Protein AF-A0A553GR86-F1 (afdb_monomer)

Solvent-accessible surface area (backbone atoms only — not comparable to full-atom values): 18812 Å² total; per-residue (Å²): 96,29,36,34,41,38,44,73,51,87,70,88,46,75,68,51,53,47,50,25,51,53,47,65,49,40,51,85,78,30,51,43,32,42,41,28,40,33,72,91,52,50,76,71,54,58,92,52,58,76,69,42,69,42,76,70,81,48,70,78,35,60,68,43,47,54,53,51,51,50,51,38,62,76,64,59,46,48,34,38,39,29,58,44,78,58,46,37,51,47,53,14,53,49,20,65,77,68,75,36,46,26,37,37,44,49,66,58,81,67,87,83,84,64,58,73,81,62,38,42,36,57,44,69,32,43,66,28,35,41,24,33,23,67,50,52,48,55,62,47,65,77,36,77,54,42,67,77,37,55,76,43,71,52,58,66,50,37,90,99,38,40,70,81,67,76,79,75,88,67,69,88,63,90,56,48,27,38,31,31,61,49,64,34,37,75,59,42,22,57,63,50,50,52,54,14,56,63,65,48,56,69,78,58,52,76,39,38,40,35,41,41,38,29,48,43,96,38,44,75,60,49,51,53,49,28,55,77,69,71,33,60,91,35,48,44,77,66,39,75,60,96,64,56,58,75,78,45,57,65,36,64,31,34,49,48,46,33,73,70,40,23,57,55,64,55,59,52,54,38,16,69,61,34,26,17,36,41,30,31,81,24,64,18,36,65,82,72,35,46,64,85,53,25,18,38,65,41,64,95,42,48,69,55,44,22,55,50,49,55,54,50,65,78,41,54,86,71,46,50,65,20,0,49,47,21,23,56,52,39,35,75,68,31,9,29,61,56,32,32,52,54,52,46,66,54,54,64,76,74,111

Mean predicted aligned error: 4.78 Å

Secondary structure (DSSP, 8-state):
-EEEEEE--SS-SHHHHHHHHHHHHHTTTSEEEEEES-GGGGGGG-S-TT-EE----STT-HHHHHHHHHHHHHTT--EEEE-SHHHHHHHHHHHHHHT-EEEEEE-S-------HHHHHHHHTS-SEEEES-HHHHHHHHTSGGGSSS-EEE-PPPBTT--TT--PPPPPPPSSEEEEEES--SGGGTHHHHHHHHHTS-HHHHTTEEEEEEB--TTHHHHHHHHHHTT-TTTEEE-B--S-HHHHHTT-SEEEE--SS-SS-HHHHHHHTTT--EEEE--TTHHHH--BTTTBEEE-SSHHHHHHHHHHHHHTHHHHHHHHHHHHHHHHHHTBHHHHHHHHHHHHGGG-

Radius of gyration: 21.61 Å; Cα contacts (8 Å, |Δi|>4): 666; chains: 1; bounding box: 49×42×60 Å

pLDDT: mean 92.43, std 6.42, range [61.72, 98.69]

Nearest PDB structures (foldseek):
  6n1x-assembly1_A  TM=8.048E-01  e=5.521E-18  Staphylococcus aureus subsp. aureus CN1
  2jjm-assembly1_C  TM=8.003E-01  e=2.111E-17  Bacillus anthracis str. Ames
  5d00-assembly1_A  TM=7.833E-01  e=2.341E-17  Bacillus subtilis subsp. subtilis str. 168
  5d00-assembly1_B  TM=7.920E-01  e=4.347E-17  Bacillus subtilis subsp. subtilis str. 168
  5d01-assembly1_B  TM=7.780E-01  e=5.075E-17  Bacillus subtilis subsp. subtilis str. 168

Foldseek 3Di:
DEEEEEEADPDDDDLLLQQLLLLVLCVVPYQYHYEYADPVSQVSSDDHPHGYYDNLPALPPVVSLVVVLVVCVVSVHQEYEYEDQSCLNSQLVSCVVVVHAYEYEDEFDDDPPAPPSSLCSQQPSHQEYEYQAPLVVVVPCVDPSNVRHYYHHFHAAAPPFALPDDADDADDDQAAEEEEEDAPDVQFPLVLVLLLLLVDDPVLQVRAAYEYEEYYPCVVVSCVVCVVSVNNVRYDYDYHDPLCLVVLLHHLEYETEGNTGADDNRLLSNLLNLHAYEYEPHHRVCVQDDDPQQHHYFHNHSNGSNVVVNVCSVVSVPRSNSSVRSNNSCSVPRHSVNSSVSSVVVVVVSD

Sequence (351 aa):
MNILFVCSAKAWGGNEKWTSMAMSALSKNHQLFFIGKSEKLLPKFGQHSGARTLPFASYFDAYTFLKLKAFIKTNKIDLIVSTKKKEYFMCGIIARQLGIKHLMRLGVSRKMNIPFWHQLNYRDLNDGLIVNAHYLKKELQHNSIFSKHPIHVLYNGIPGFTSNNHLAPKTQLDTFKIVSSGRITRQKGYGLLIDAIRGLDEELRKRLEVQIIGEGRNEQEFERQCEKLGLNTIIRFTGFVDHPCDLMKNADLFVLLSEREGISNSILEAMTIGIPVLSTDTGGIKELIKDEETGFLVERSVDKITAKLTELIEKKGSISSKGEKAFQLVKKQFAFDIFEKKINDLFQRFE

Structure (mmCIF, N/CA/C/O backbone):
data_AF-A0A553GR86-F1
#
_entry.id   AF-A0A553GR86-F1
#
loop_
_atom_site.group_PDB
_atom_site.id
_atom_site.type_symbol
_atom_site.label_atom_id
_atom_site.label_alt_id
_atom_site.label_comp_id
_atom_site.label_asym_id
_atom_site.label_entity_id
_atom_site.label_seq_id
_atom_site.pdbx_PDB_ins_code
_atom_site.Cartn_x
_atom_site.Cartn_y
_atom_site.Cartn_z
_atom_site.occupancy
_atom_site.B_iso_or_equiv
_atom_site.auth_seq_id
_atom_site.auth_comp_id
_atom_site.auth_asym_id
_atom_site.auth_atom_id
_atom_site.pdbx_PDB_model_num
ATOM 1 N N . MET A 1 1 ? -15.527 12.660 20.299 1.00 94.62 1 MET A N 1
ATOM 2 C CA . MET A 1 1 ? -15.274 11.320 20.875 1.00 94.62 1 MET A CA 1
ATOM 3 C C . MET A 1 1 ? -13.820 11.160 21.294 1.00 94.62 1 MET A C 1
ATOM 5 O O . MET A 1 1 ? -12.940 11.795 20.714 1.00 94.62 1 MET A O 1
ATOM 9 N N . ASN A 1 2 ? -13.581 10.258 22.239 1.00 96.06 2 ASN A N 1
ATOM 10 C CA . ASN A 1 2 ? -12.281 9.722 22.614 1.00 96.06 2 ASN A CA 1
ATOM 11 C C . ASN A 1 2 ? -12.025 8.434 21.822 1.00 96.06 2 ASN A C 1
ATOM 13 O O . ASN A 1 2 ? -12.682 7.415 22.048 1.00 96.06 2 ASN A O 1
ATOM 17 N N . ILE A 1 3 ? -11.078 8.467 20.885 1.00 96.81 3 ILE A N 1
ATOM 18 C CA . ILE A 1 3 ? -10.820 7.358 19.957 1.00 96.81 3 ILE A CA 1
ATOM 19 C C . ILE A 1 3 ? -9.486 6.699 20.294 1.00 96.81 3 ILE A C 1
ATOM 21 O O . ILE A 1 3 ? -8.443 7.354 20.321 1.00 96.81 3 ILE A O 1
ATOM 25 N N . LEU A 1 4 ? -9.505 5.383 20.496 1.00 97.19 4 LEU A N 1
ATOM 26 C CA . LEU A 1 4 ? -8.309 4.583 20.730 1.00 97.19 4 LEU A CA 1
ATOM 27 C C . LEU A 1 4 ? -7.903 3.814 19.475 1.00 97.19 4 LEU A C 1
ATOM 29 O O . LEU A 1 4 ? -8.582 2.872 19.071 1.00 97.19 4 LEU A O 1
ATOM 33 N N . PHE A 1 5 ? -6.737 4.133 18.924 1.00 96.75 5 PHE A N 1
ATOM 34 C CA . PHE A 1 5 ? -6.079 3.293 17.929 1.00 96.75 5 PHE A CA 1
ATOM 35 C C . PHE A 1 5 ? -5.205 2.233 18.602 1.00 96.75 5 PHE A C 1
ATOM 37 O O . PHE A 1 5 ? -4.409 2.525 19.496 1.00 96.75 5 PHE A O 1
ATOM 44 N N . VAL A 1 6 ? -5.325 0.991 18.138 1.00 95.94 6 VAL A N 1
ATOM 45 C CA . VAL A 1 6 ? -4.489 -0.131 18.572 1.00 95.94 6 VAL A CA 1
ATOM 46 C C . VAL A 1 6 ? -3.717 -0.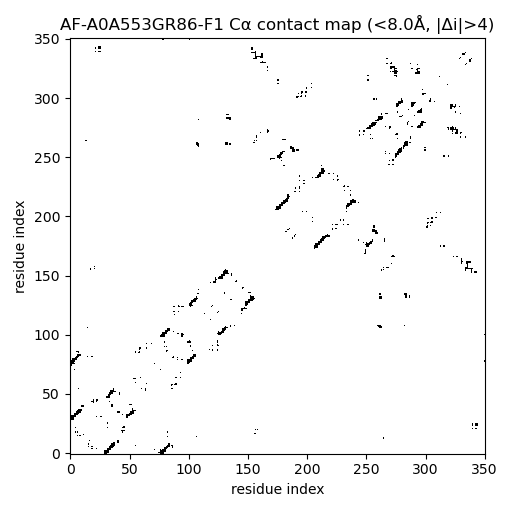665 17.368 1.00 95.94 6 VAL A C 1
ATOM 48 O O . VAL A 1 6 ? -4.293 -0.918 16.307 1.00 95.94 6 VAL A O 1
ATOM 51 N N . CYS A 1 7 ? -2.392 -0.778 17.504 1.00 93.62 7 CYS A N 1
ATOM 52 C CA . CYS A 1 7 ? -1.520 -1.291 16.447 1.00 93.62 7 CYS A CA 1
ATOM 53 C C . CYS A 1 7 ? -0.299 -2.034 17.012 1.00 93.62 7 CYS A C 1
ATOM 55 O O . CYS A 1 7 ? 0.756 -1.475 17.318 1.00 93.62 7 CYS A O 1
ATOM 57 N N . SER A 1 8 ? -0.404 -3.357 17.059 1.00 92.38 8 SER A N 1
ATOM 58 C CA . SER A 1 8 ? 0.605 -4.292 17.579 1.00 92.38 8 SER A CA 1
ATOM 59 C C . SER A 1 8 ? 1.744 -4.620 16.594 1.00 92.38 8 SER A C 1
ATOM 61 O O . SER A 1 8 ? 2.400 -5.665 16.685 1.00 92.38 8 SER A O 1
ATOM 63 N N . ALA A 1 9 ? 1.996 -3.735 15.627 1.00 88.31 9 ALA A N 1
ATOM 64 C CA . ALA A 1 9 ? 3.058 -3.886 14.640 1.00 88.31 9 ALA A CA 1
ATOM 65 C C . ALA A 1 9 ? 4.460 -3.775 15.257 1.00 88.31 9 ALA A C 1
ATOM 67 O O . ALA A 1 9 ? 4.687 -3.027 16.205 1.00 88.31 9 ALA A O 1
ATOM 68 N N . LYS A 1 10 ? 5.415 -4.511 14.677 1.00 87.44 10 LYS A N 1
ATOM 69 C CA . LYS A 1 10 ? 6.840 -4.456 15.048 1.00 87.44 10 LYS A CA 1
ATOM 70 C C . LYS A 1 10 ? 7.699 -3.643 14.077 1.00 87.44 10 LYS A C 1
ATOM 72 O O . LYS A 1 10 ? 8.816 -3.287 14.419 1.00 87.44 10 LYS A O 1
ATOM 77 N N . ALA A 1 11 ? 7.203 -3.399 12.868 1.00 85.94 11 ALA A N 1
ATOM 78 C CA . ALA A 1 11 ? 7.936 -2.726 11.804 1.00 85.94 11 ALA A CA 1
ATOM 79 C C . ALA A 1 11 ? 7.028 -1.713 11.106 1.00 85.94 11 ALA A C 1
ATOM 81 O O . ALA A 1 11 ? 5.807 -1.888 11.084 1.00 85.94 11 ALA A O 1
ATOM 82 N N . TRP A 1 12 ? 7.639 -0.675 10.536 1.0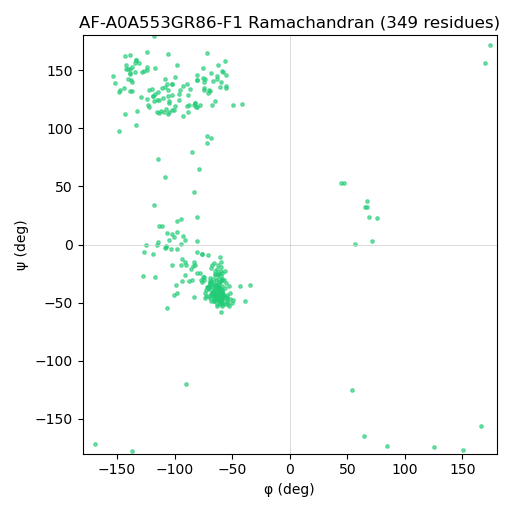0 85.19 12 TRP A N 1
ATOM 83 C CA . TRP A 1 12 ? 6.939 0.358 9.782 1.00 85.19 12 TRP A CA 1
ATOM 84 C C . TRP A 1 12 ? 6.519 -0.165 8.405 1.00 85.19 12 TRP A C 1
ATOM 86 O O . TRP A 1 12 ? 7.290 -0.820 7.704 1.00 85.19 12 TRP A O 1
ATOM 96 N N . GLY A 1 13 ? 5.282 0.107 8.008 1.00 83.75 13 GLY A N 1
ATOM 97 C CA . GLY A 1 13 ? 4.718 -0.394 6.763 1.00 83.75 13 GLY A CA 1
ATOM 98 C C . GLY A 1 13 ? 3.389 0.268 6.424 1.00 83.75 13 GLY A C 1
ATOM 99 O O . GLY A 1 13 ? 2.972 1.230 7.058 1.00 83.75 13 GLY A O 1
ATOM 100 N N . GLY A 1 14 ? 2.703 -0.243 5.398 1.00 83.75 14 GLY A N 1
ATOM 101 C CA . GLY A 1 14 ? 1.484 0.392 4.883 1.00 83.75 14 GLY A CA 1
ATOM 102 C C . GLY A 1 14 ? 0.329 0.472 5.889 1.00 83.75 14 GLY A C 1
ATOM 103 O O . GLY A 1 14 ? -0.461 1.405 5.826 1.00 83.75 14 GLY A O 1
ATOM 104 N N . ASN A 1 15 ? 0.228 -0.469 6.835 1.00 88.88 15 ASN A N 1
ATOM 105 C CA . ASN A 1 15 ? -0.802 -0.411 7.879 1.00 88.88 15 ASN A CA 1
ATOM 106 C C . ASN A 1 15 ? -0.489 0.672 8.915 1.00 88.88 15 ASN A C 1
ATOM 108 O O . ASN A 1 15 ? -1.381 1.390 9.350 1.00 88.88 15 ASN A O 1
ATOM 112 N N . GLU A 1 16 ? 0.778 0.777 9.297 1.00 90.00 16 GLU A N 1
ATOM 113 C CA . GLU A 1 16 ? 1.270 1.729 10.286 1.00 90.00 16 GLU A CA 1
ATOM 114 C C . GLU A 1 16 ? 1.212 3.151 9.711 1.00 90.00 16 GLU A C 1
ATOM 116 O O . GLU A 1 16 ? 0.657 4.037 10.354 1.00 90.00 16 GLU A O 1
ATOM 121 N N . LYS A 1 17 ? 1.635 3.332 8.448 1.00 88.62 17 LYS A N 1
ATOM 122 C CA . LYS A 1 17 ? 1.440 4.575 7.682 1.00 88.62 17 LYS A CA 1
ATOM 123 C C . LYS A 1 17 ? -0.041 4.976 7.643 1.00 88.62 17 LYS A C 1
ATOM 125 O O . LYS A 1 17 ? -0.366 6.107 7.977 1.00 88.62 17 LYS A O 1
ATOM 130 N N . TRP A 1 18 ? -0.946 4.050 7.298 1.00 92.38 18 TRP A N 1
ATOM 131 C CA . TRP A 1 18 ? -2.391 4.328 7.286 1.00 92.38 18 TRP A CA 1
ATOM 132 C C . TRP A 1 18 ? -2.918 4.745 8.660 1.00 92.38 18 TRP A C 1
ATOM 134 O O . TRP A 1 18 ? -3.681 5.696 8.752 1.00 92.38 18 TRP A O 1
ATOM 144 N N . THR A 1 19 ? -2.486 4.065 9.722 1.00 93.50 19 THR A N 1
ATOM 145 C CA . THR A 1 19 ? -2.919 4.357 11.096 1.00 93.50 19 THR A CA 1
ATOM 146 C C . THR A 1 19 ? -2.475 5.754 11.524 1.00 93.50 19 THR A C 1
ATOM 148 O O . THR A 1 19 ? -3.288 6.522 12.017 1.00 93.50 19 THR A O 1
ATOM 151 N N . SER A 1 20 ? -1.213 6.107 11.264 1.00 91.56 20 SER A N 1
ATOM 152 C CA . SER A 1 20 ? -0.676 7.444 11.543 1.00 91.56 20 SER A CA 1
ATOM 153 C C . SER A 1 20 ? -1.424 8.536 10.764 1.00 91.56 20 SER A C 1
ATOM 155 O O . SER A 1 20 ? -1.854 9.527 11.348 1.00 91.56 20 SER A O 1
ATOM 157 N N . MET A 1 21 ? -1.700 8.317 9.471 1.00 91.50 21 MET A N 1
ATOM 158 C CA . MET A 1 21 ? -2.498 9.252 8.664 1.00 91.50 21 MET A CA 1
ATOM 159 C C . MET A 1 21 ? -3.936 9.398 9.168 1.00 91.50 21 MET A C 1
ATOM 161 O O . MET A 1 21 ? -4.444 10.511 9.251 1.00 91.50 21 MET A O 1
ATOM 165 N N . ALA A 1 22 ? -4.594 8.284 9.496 1.00 94.44 22 ALA A N 1
ATOM 166 C CA . ALA A 1 22 ? -5.953 8.282 10.025 1.00 94.44 22 ALA A CA 1
ATOM 167 C C . ALA A 1 22 ? -6.033 9.072 11.336 1.00 94.44 22 ALA A C 1
ATOM 169 O O . ALA A 1 22 ? -6.925 9.896 11.502 1.00 94.44 22 ALA A O 1
ATOM 170 N N . MET A 1 23 ? -5.064 8.867 12.231 1.00 93.50 23 MET A N 1
ATOM 171 C CA . MET A 1 23 ? -4.954 9.643 13.462 1.00 93.50 23 MET A CA 1
ATOM 172 C C . MET A 1 23 ? -4.749 11.132 13.164 1.00 93.50 23 MET A C 1
ATOM 174 O O . MET A 1 23 ? -5.492 11.960 13.674 1.00 93.50 23 MET A O 1
ATOM 178 N N . SER A 1 24 ? -3.817 11.490 12.282 1.00 91.31 24 SER A N 1
ATOM 179 C CA . SER A 1 24 ? -3.594 12.897 11.927 1.00 91.31 24 SER A CA 1
ATOM 180 C C . SER A 1 24 ? -4.835 13.582 11.339 1.00 91.31 24 SER A C 1
ATOM 182 O O . SER A 1 24 ? -5.043 14.764 11.584 1.00 91.31 24 SER A O 1
ATOM 184 N N . ALA A 1 25 ? -5.649 12.867 10.560 1.00 92.69 25 ALA A N 1
ATOM 185 C CA . ALA A 1 25 ? -6.869 13.410 9.962 1.00 92.69 25 ALA A CA 1
ATOM 186 C C . ALA A 1 25 ? -8.014 13.583 10.979 1.00 92.69 25 ALA A C 1
ATOM 188 O O . ALA A 1 25 ? -8.850 14.475 10.839 1.00 92.69 25 ALA A O 1
ATOM 189 N N . LEU A 1 26 ? -8.061 12.724 12.000 1.00 94.00 26 LEU A N 1
ATOM 190 C CA . LEU A 1 26 ? -9.111 12.708 13.022 1.00 94.00 26 LEU A CA 1
ATOM 191 C C . LEU A 1 26 ? -8.790 13.594 14.235 1.00 94.00 26 LEU A C 1
ATOM 193 O O . LEU A 1 26 ? -9.699 13.955 14.981 1.00 94.00 26 LEU A O 1
ATOM 197 N N . SER A 1 27 ? -7.526 13.980 14.437 1.00 92.25 27 SER A N 1
ATOM 198 C CA . SER A 1 27 ? -7.097 14.765 15.606 1.00 92.25 27 SER A CA 1
ATOM 199 C C . SER A 1 27 ? -7.690 16.173 15.658 1.00 92.25 27 SER A C 1
ATOM 201 O O . SER A 1 27 ? -7.635 16.815 16.701 1.00 92.25 27 SER A O 1
ATOM 203 N N . LYS A 1 28 ? -8.244 16.666 14.542 1.00 88.81 28 LYS A N 1
ATOM 204 C CA . LYS A 1 28 ? -8.913 17.973 14.468 1.00 88.81 28 LYS A CA 1
ATOM 205 C C . LYS A 1 28 ? -10.240 18.001 15.234 1.00 88.81 28 LYS A C 1
ATOM 207 O O . LYS A 1 28 ? -10.582 19.032 15.798 1.00 88.81 28 LYS A O 1
ATOM 212 N N . ASN A 1 29 ? -10.959 16.877 15.263 1.00 91.75 29 ASN A N 1
ATOM 213 C CA . ASN A 1 29 ? -12.335 16.798 15.774 1.00 91.75 29 ASN A CA 1
ATOM 214 C C . ASN A 1 29 ? -12.481 15.852 16.977 1.00 91.75 29 ASN A C 1
ATOM 216 O O . ASN A 1 29 ? -13.545 15.769 17.593 1.00 91.75 29 ASN A O 1
ATOM 220 N N . HIS A 1 30 ? -11.432 15.098 17.310 1.00 93.88 30 HIS A N 1
ATOM 221 C CA . HIS A 1 30 ? -11.498 14.038 18.308 1.00 93.88 30 HIS A CA 1
ATOM 222 C C . HIS A 1 30 ? -10.248 13.999 19.181 1.00 93.88 30 HIS A C 1
ATOM 224 O O . HIS A 1 30 ? -9.140 14.294 18.729 1.00 93.88 30 HIS A O 1
ATOM 230 N N . GLN A 1 31 ? -10.414 13.548 20.424 1.00 94.62 31 GLN A N 1
ATOM 231 C CA . GLN A 1 31 ? -9.281 13.252 21.287 1.00 94.62 31 GLN A CA 1
ATOM 232 C C . GLN A 1 31 ? -8.758 11.853 20.962 1.00 94.62 31 GLN A C 1
ATOM 234 O O . GLN A 1 31 ? -9.490 10.864 21.042 1.00 94.62 31 GLN A O 1
ATOM 239 N N . LEU A 1 32 ? -7.484 11.768 20.584 1.00 95.38 32 LEU A N 1
ATOM 240 C CA . LEU A 1 32 ? -6.884 10.523 20.121 1.00 95.38 32 LEU A CA 1
ATOM 241 C C . LEU A 1 32 ? -5.943 9.910 21.150 1.00 95.38 32 LEU A C 1
ATOM 243 O O . LEU A 1 32 ? -5.098 10.584 21.742 1.00 95.38 32 LEU A O 1
ATOM 247 N N . PHE A 1 33 ? -6.059 8.593 21.271 1.00 95.94 33 PHE A N 1
ATOM 248 C CA . PHE A 1 33 ? -5.227 7.737 22.097 1.00 95.94 33 PHE A CA 1
ATOM 249 C C . PHE A 1 33 ? -4.608 6.640 21.234 1.00 95.94 33 PHE A C 1
ATOM 251 O O . PHE A 1 33 ? -5.201 6.187 20.251 1.00 95.94 33 PHE A O 1
ATOM 258 N N . PHE A 1 34 ? -3.425 6.173 21.624 1.00 95.38 34 PHE A N 1
ATOM 259 C CA . PHE A 1 34 ? -2.726 5.116 20.900 1.00 95.38 34 PHE A CA 1
ATOM 260 C C . PHE A 1 34 ? -2.091 4.105 21.844 1.00 95.38 34 PHE A C 1
ATOM 262 O O . PHE A 1 34 ? -1.360 4.467 22.772 1.00 95.38 34 PHE A O 1
ATOM 269 N N . ILE A 1 35 ? -2.328 2.827 21.546 1.00 94.94 35 ILE A N 1
ATOM 270 C CA . ILE A 1 35 ? -1.648 1.701 22.176 1.00 94.94 35 ILE A CA 1
ATOM 271 C C . ILE A 1 35 ? -0.955 0.861 21.101 1.00 94.94 35 ILE A C 1
ATOM 273 O O . ILE A 1 35 ? -1.588 0.275 20.220 1.00 94.94 35 ILE A O 1
ATOM 277 N N . GLY A 1 36 ? 0.369 0.769 21.205 1.00 93.25 36 GLY A N 1
ATOM 278 C CA . GLY A 1 36 ? 1.209 0.006 20.286 1.00 93.25 36 GLY A CA 1
ATOM 279 C C . GLY A 1 36 ? 1.969 -1.128 20.963 1.00 93.25 36 GLY A C 1
ATOM 280 O O . GLY A 1 36 ? 1.898 -1.317 22.172 1.00 93.25 36 GLY A O 1
ATOM 281 N N . LYS A 1 37 ? 2.744 -1.882 20.177 1.00 91.75 37 LYS A N 1
ATOM 282 C CA . LYS A 1 37 ? 3.701 -2.871 20.710 1.00 91.75 37 LYS A CA 1
ATOM 283 C C . LYS A 1 37 ? 5.139 -2.353 20.773 1.00 91.75 37 LYS A C 1
ATOM 285 O O . LYS A 1 37 ? 5.900 -2.754 21.644 1.00 91.75 37 LYS A O 1
ATOM 290 N N . SER A 1 38 ? 5.534 -1.526 19.809 1.00 89.12 38 SER A N 1
ATOM 291 C CA . SER A 1 38 ? 6.928 -1.125 19.609 1.00 89.12 38 SER A CA 1
ATOM 292 C C . SER A 1 38 ? 7.151 0.319 20.034 1.00 89.12 38 SER A C 1
ATOM 294 O O . SER A 1 38 ? 6.640 1.225 19.378 1.00 89.12 38 SER A O 1
ATOM 296 N N . GLU A 1 39 ? 7.986 0.536 21.050 1.00 87.50 39 GLU A N 1
ATOM 297 C CA . GLU A 1 39 ? 8.379 1.882 21.497 1.00 87.50 39 GLU A CA 1
ATOM 298 C C . GLU A 1 39 ? 9.045 2.674 20.375 1.00 87.50 39 GLU A C 1
ATOM 300 O O . GLU A 1 39 ? 8.707 3.829 20.148 1.00 87.50 39 GLU A O 1
ATOM 305 N N . LYS A 1 40 ? 9.878 2.012 19.561 1.00 87.56 40 LYS A N 1
ATOM 306 C CA . LYS A 1 40 ? 10.527 2.622 18.388 1.00 87.56 40 LYS A CA 1
ATOM 307 C C . LYS A 1 40 ? 9.546 3.187 17.356 1.00 87.56 40 LYS A C 1
ATOM 309 O O . LYS A 1 40 ? 9.927 4.031 16.555 1.00 87.56 40 LYS A O 1
ATOM 314 N N . LEU A 1 41 ? 8.310 2.679 17.315 1.00 86.44 41 LEU A N 1
ATOM 315 C CA . LEU A 1 41 ? 7.301 3.150 16.364 1.00 86.44 41 LEU A CA 1
ATOM 316 C C . LEU A 1 41 ? 6.397 4.231 16.962 1.00 86.44 41 LEU A C 1
ATOM 318 O O . LEU A 1 41 ? 5.767 4.936 16.182 1.00 86.44 41 LEU A O 1
ATOM 322 N N . LEU A 1 42 ? 6.337 4.378 18.295 1.00 86.19 42 LEU A N 1
ATOM 323 C CA . LEU A 1 42 ? 5.457 5.347 18.960 1.00 86.19 42 LEU A CA 1
ATOM 324 C C . LEU A 1 42 ? 5.610 6.773 18.412 1.00 86.19 42 LEU A C 1
ATOM 326 O O . LEU A 1 42 ? 4.584 7.349 18.057 1.00 86.19 42 LEU A O 1
ATOM 330 N N . PRO A 1 43 ? 6.833 7.320 18.229 1.00 87.44 43 PRO A N 1
ATOM 331 C CA . PRO A 1 43 ? 6.986 8.685 17.724 1.00 87.44 43 PRO A CA 1
ATOM 332 C C . PRO A 1 43 ? 6.367 8.905 16.337 1.00 87.44 43 PRO A C 1
ATOM 334 O O . PRO A 1 43 ? 6.027 10.027 15.978 1.00 87.44 43 PRO A O 1
ATOM 337 N N . LYS A 1 44 ? 6.193 7.838 15.544 1.00 86.19 44 LYS A N 1
ATOM 338 C CA . LYS A 1 44 ? 5.655 7.918 14.179 1.00 86.19 44 LYS A CA 1
ATOM 339 C C . LYS A 1 44 ? 4.126 8.029 14.113 1.00 86.19 44 LYS A C 1
ATOM 341 O O . LYS A 1 44 ? 3.586 8.205 13.021 1.00 86.19 44 LYS A O 1
ATOM 346 N N . PHE A 1 45 ? 3.420 7.911 15.237 1.00 85.12 45 PHE A N 1
ATOM 347 C CA . PHE A 1 45 ? 1.959 8.053 15.306 1.00 85.12 45 PHE A CA 1
ATOM 348 C C . PHE A 1 45 ? 1.508 9.454 15.761 1.00 85.12 45 PHE A C 1
ATOM 350 O O . PHE A 1 45 ? 0.318 9.667 15.979 1.00 85.12 45 PHE A O 1
ATOM 357 N N . GLY A 1 46 ? 2.437 10.418 15.826 1.00 73.06 46 GLY A N 1
ATOM 358 C CA . GLY A 1 46 ? 2.161 11.824 16.138 1.00 73.06 46 GLY A CA 1
ATOM 359 C C . GLY A 1 46 ? 2.098 12.119 17.639 1.00 73.06 46 GLY A C 1
ATOM 360 O O . GLY A 1 46 ? 2.396 11.263 18.468 1.00 73.06 46 GLY A O 1
ATOM 361 N N . GLN A 1 47 ? 1.719 13.350 17.998 1.00 65.31 47 GLN A N 1
ATOM 362 C CA . GLN A 1 47 ? 1.424 13.698 19.389 1.00 65.31 47 GLN A CA 1
ATOM 363 C C . GLN A 1 47 ? -0.013 13.296 19.720 1.00 65.31 47 GLN A C 1
ATOM 365 O O . GLN A 1 47 ? -0.962 13.756 19.093 1.00 65.31 47 GLN A O 1
ATOM 370 N N . HIS A 1 48 ? -0.170 12.421 20.706 1.00 69.94 48 HIS A N 1
ATOM 371 C CA . HIS A 1 48 ? -1.464 11.918 21.151 1.00 69.94 48 HIS A CA 1
ATOM 372 C C . HIS A 1 48 ? -1.515 11.846 22.673 1.00 69.94 48 HIS A C 1
ATOM 374 O O . HIS A 1 48 ? -0.498 11.638 23.343 1.00 69.94 48 HIS A O 1
ATOM 380 N N . SER A 1 49 ? -2.717 11.987 23.232 1.00 61.72 49 SER A N 1
ATOM 381 C CA . SER A 1 49 ? -2.920 11.857 24.671 1.00 61.72 49 SER A CA 1
ATOM 382 C C . SER A 1 49 ? -2.618 10.414 25.095 1.00 61.72 49 SER A C 1
ATOM 384 O O . SER A 1 49 ? -3.185 9.459 24.570 1.00 61.72 49 SER A O 1
ATOM 386 N N . GLY A 1 50 ? -1.691 10.230 26.037 1.00 71.06 50 GLY A N 1
ATOM 387 C CA . GLY A 1 50 ? -1.491 8.936 26.697 1.00 71.06 50 GLY A CA 1
ATOM 388 C C . GLY A 1 50 ? -0.947 7.804 25.814 1.00 71.06 50 GLY A C 1
ATOM 389 O O . GLY A 1 50 ? -1.355 6.660 26.006 1.00 71.06 50 GLY A O 1
ATOM 390 N N . ALA A 1 51 ? -0.027 8.104 24.889 1.00 83.25 51 ALA A N 1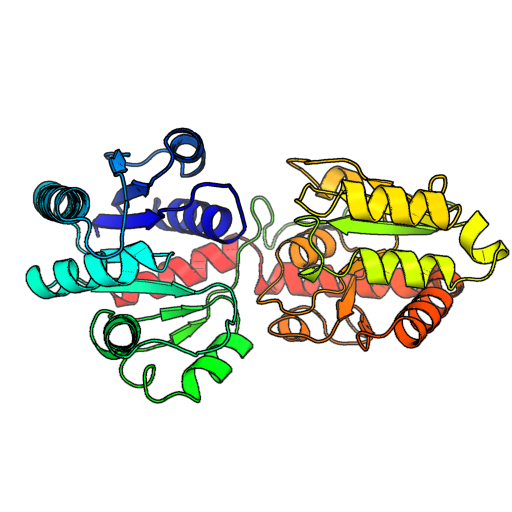
ATOM 391 C CA . ALA A 1 51 ? 0.800 7.129 24.163 1.00 83.25 51 ALA A CA 1
ATOM 392 C C . ALA A 1 51 ? 1.334 5.999 25.057 1.00 83.25 51 ALA A C 1
ATOM 394 O O . ALA A 1 51 ? 2.072 6.287 26.001 1.00 83.25 51 ALA A O 1
ATOM 395 N N . ARG A 1 52 ? 1.028 4.724 24.776 1.00 89.38 52 ARG A N 1
ATOM 396 C CA . ARG A 1 52 ? 1.596 3.603 25.555 1.00 89.38 52 ARG A CA 1
ATOM 397 C C . ARG A 1 52 ? 1.932 2.384 24.711 1.00 89.38 52 ARG A C 1
ATOM 399 O O . ARG A 1 52 ? 1.318 2.121 23.677 1.00 89.38 52 ARG A O 1
ATOM 406 N N . THR A 1 53 ? 2.888 1.602 25.196 1.00 92.62 53 THR A N 1
ATOM 407 C CA . THR A 1 53 ? 3.165 0.258 24.693 1.00 92.62 53 THR A CA 1
ATOM 408 C C . THR A 1 53 ? 2.539 -0.806 25.585 1.00 92.62 53 THR A C 1
ATOM 410 O O . THR A 1 53 ? 2.478 -0.666 26.805 1.00 92.62 53 THR A O 1
ATOM 413 N N . LEU A 1 54 ? 2.064 -1.888 24.967 1.00 93.62 54 LEU A N 1
ATOM 414 C CA . LEU A 1 54 ? 1.700 -3.127 25.648 1.00 93.62 54 LEU A CA 1
ATOM 415 C C . LEU A 1 54 ? 2.328 -4.338 24.934 1.00 93.62 54 LEU A C 1
ATOM 417 O O . LEU A 1 54 ? 2.630 -4.264 23.739 1.00 93.62 54 LEU A O 1
ATOM 421 N N . PRO A 1 55 ? 2.523 -5.476 25.628 1.00 92.12 55 PRO A N 1
ATOM 422 C CA . PRO A 1 55 ? 3.253 -6.614 25.073 1.00 92.12 55 PRO A CA 1
ATOM 423 C C . PRO A 1 55 ? 2.622 -7.259 23.836 1.00 92.12 55 PRO A C 1
ATOM 425 O O . PRO A 1 55 ? 3.354 -7.616 22.907 1.00 92.12 55 PRO A O 1
ATOM 428 N N . PHE A 1 56 ? 1.298 -7.457 23.798 1.00 92.12 56 PHE A N 1
ATOM 429 C CA . PHE A 1 56 ? 0.613 -8.249 22.759 1.00 92.12 56 PHE A CA 1
ATOM 430 C C . PHE A 1 56 ? 1.354 -9.571 22.451 1.00 92.12 56 PHE A C 1
ATOM 432 O O . PHE A 1 56 ? 1.770 -9.843 21.305 1.00 92.12 56 PHE A O 1
ATOM 439 N N . ALA A 1 57 ? 1.627 -10.358 23.495 1.00 89.56 57 ALA A N 1
ATOM 440 C CA . ALA A 1 57 ? 2.387 -11.602 23.408 1.00 89.56 57 ALA A CA 1
ATOM 441 C C . ALA A 1 57 ? 1.650 -12.632 22.530 1.00 89.56 57 ALA A C 1
ATOM 443 O O . ALA A 1 57 ? 2.183 -13.078 21.505 1.00 89.56 57 ALA A O 1
ATOM 444 N N . SER A 1 58 ? 0.379 -12.894 22.836 1.00 89.38 58 SER A N 1
ATOM 445 C CA . SER A 1 58 ? -0.505 -13.841 22.141 1.00 89.38 58 SER A CA 1
ATOM 446 C C . SER A 1 58 ? -1.913 -13.250 21.933 1.00 89.38 58 SER A C 1
ATOM 448 O O . SER A 1 58 ? -2.151 -12.093 22.269 1.00 89.38 58 SER A O 1
ATOM 450 N N . TYR A 1 59 ? -2.838 -14.026 21.353 1.00 84.50 59 TYR A N 1
ATOM 451 C CA . TYR A 1 59 ? -4.262 -13.652 21.253 1.00 84.50 59 TYR A CA 1
ATOM 452 C C . TYR A 1 59 ? -4.978 -13.632 22.617 1.00 84.50 59 TYR A C 1
ATOM 454 O O . TYR A 1 59 ? -6.024 -13.003 22.744 1.00 84.50 59 TYR A O 1
ATOM 462 N N . PHE A 1 60 ? -4.417 -14.314 23.619 1.00 88.00 60 PHE A N 1
ATOM 463 C CA . PHE A 1 60 ? -4.983 -14.491 24.961 1.00 88.00 60 PHE A CA 1
ATOM 464 C C . PHE A 1 60 ? -4.073 -13.876 26.034 1.00 88.00 60 PHE A C 1
ATOM 466 O O . PHE A 1 60 ? -3.928 -14.401 27.133 1.00 88.00 60 PHE A O 1
ATOM 473 N N . ASP A 1 61 ? -3.400 -12.778 25.696 1.00 92.25 61 ASP A N 1
ATOM 474 C CA . ASP A 1 61 ? -2.520 -12.060 26.613 1.00 92.25 61 ASP A CA 1
ATOM 475 C C . ASP A 1 61 ? -3.351 -11.331 27.685 1.00 92.25 61 ASP A C 1
ATOM 477 O O . ASP A 1 61 ? -3.823 -10.210 27.478 1.00 92.25 61 ASP A O 1
ATOM 481 N N . ALA A 1 62 ? -3.547 -11.993 28.830 1.00 94.50 62 ALA A N 1
ATOM 482 C CA . ALA A 1 62 ? -4.362 -11.492 29.936 1.00 94.50 62 ALA A CA 1
ATOM 483 C C . ALA A 1 62 ? -3.829 -10.173 30.516 1.00 94.50 62 ALA A C 1
ATOM 485 O O . ALA A 1 62 ? -4.615 -9.290 30.861 1.00 94.50 62 ALA A O 1
ATOM 486 N N . TYR A 1 63 ? -2.504 -10.000 30.577 1.00 95.88 63 TYR A N 1
ATOM 487 C CA . TYR A 1 63 ? -1.896 -8.758 31.051 1.00 95.88 63 TYR A CA 1
ATOM 488 C C . TYR A 1 63 ? -2.257 -7.591 30.128 1.00 95.88 63 TYR A C 1
ATOM 490 O O . TYR A 1 63 ? -2.783 -6.572 30.586 1.00 95.88 63 TYR A O 1
ATOM 498 N N . THR A 1 64 ? -2.038 -7.762 28.818 1.00 95.81 64 THR A N 1
ATOM 499 C CA . THR A 1 64 ? -2.417 -6.759 27.816 1.00 95.81 64 THR A CA 1
ATOM 500 C C . THR A 1 64 ? -3.924 -6.502 27.869 1.00 95.81 64 THR A C 1
ATOM 502 O O . THR A 1 64 ? -4.335 -5.346 27.831 1.00 95.81 64 THR A O 1
ATOM 505 N N . PHE A 1 65 ? -4.755 -7.538 28.023 1.00 96.56 65 PHE A N 1
ATOM 506 C CA . PHE A 1 65 ? -6.213 -7.405 28.109 1.00 96.56 65 PHE A CA 1
ATOM 507 C C . PHE A 1 65 ? -6.653 -6.540 29.295 1.00 96.56 65 PHE A C 1
ATOM 509 O O . PHE A 1 65 ? -7.403 -5.579 29.115 1.00 96.56 65 PHE A O 1
ATOM 516 N N . LEU A 1 66 ? -6.161 -6.838 30.502 1.00 96.94 66 LEU A N 1
ATOM 517 C CA . LEU A 1 66 ? -6.522 -6.103 31.715 1.00 96.94 66 LEU A CA 1
ATOM 518 C C . LEU A 1 66 ? -6.042 -4.649 31.658 1.00 96.94 66 LEU A C 1
ATOM 520 O O . LEU A 1 66 ? -6.804 -3.739 31.989 1.00 96.94 66 LEU A O 1
ATOM 524 N N . LYS A 1 67 ? -4.810 -4.410 31.190 1.00 97.31 67 LYS A N 1
ATOM 525 C CA . LYS A 1 67 ? -4.264 -3.053 31.042 1.00 97.31 67 LYS A CA 1
ATOM 526 C C . LYS A 1 67 ? -4.995 -2.249 29.970 1.00 97.31 67 LYS A C 1
ATOM 528 O O . LYS A 1 67 ? -5.297 -1.083 30.211 1.00 97.31 67 LYS A O 1
ATOM 533 N N . LEU A 1 68 ? -5.328 -2.866 28.836 1.00 96.56 68 LEU A N 1
ATOM 534 C CA . LEU A 1 68 ? -6.111 -2.239 27.771 1.00 96.56 68 LEU A CA 1
ATOM 535 C C . LEU A 1 68 ? -7.509 -1.855 28.273 1.00 96.56 68 LEU A C 1
ATOM 537 O O . LEU A 1 68 ? -7.934 -0.718 28.091 1.00 96.56 68 LEU A O 1
ATOM 541 N N . LYS A 1 69 ? -8.195 -2.761 28.981 1.00 97.50 69 LYS A N 1
ATOM 542 C CA . LYS A 1 69 ? -9.514 -2.497 29.574 1.00 97.50 69 LYS A CA 1
ATOM 543 C C . LYS A 1 69 ? -9.470 -1.375 30.613 1.00 97.50 69 LYS A C 1
ATOM 545 O O . LYS A 1 69 ? -10.341 -0.508 30.606 1.00 97.50 69 LYS A O 1
ATOM 550 N N . ALA A 1 70 ? -8.465 -1.375 31.491 1.00 97.31 70 ALA A N 1
ATOM 551 C CA . ALA A 1 70 ? -8.273 -0.311 32.474 1.00 97.31 70 ALA A CA 1
ATOM 552 C C . ALA A 1 70 ? -8.031 1.041 31.788 1.00 97.31 70 ALA A C 1
ATOM 554 O O . ALA A 1 70 ? -8.698 2.017 32.113 1.00 97.31 70 ALA A O 1
ATOM 555 N N . PHE A 1 71 ? -7.153 1.075 30.782 1.00 96.88 71 PHE A N 1
ATOM 556 C CA . PHE A 1 71 ? -6.871 2.280 30.006 1.00 96.88 71 PHE A CA 1
ATOM 557 C C . PHE A 1 71 ? -8.125 2.840 29.325 1.00 96.88 71 PHE A C 1
ATOM 559 O O . PHE A 1 71 ? -8.368 4.043 29.395 1.00 96.88 71 PHE A O 1
ATOM 566 N N . ILE A 1 72 ? -8.932 1.975 28.704 1.00 97.12 72 ILE A N 1
ATOM 567 C CA . ILE A 1 72 ? -10.185 2.354 28.039 1.00 97.12 72 ILE A CA 1
ATOM 568 C C . ILE A 1 72 ? -11.156 3.017 29.021 1.00 97.12 72 ILE A C 1
ATOM 570 O O . ILE A 1 72 ? -11.716 4.065 28.711 1.00 97.12 72 ILE A O 1
ATOM 574 N N . LYS A 1 73 ? -11.308 2.452 30.227 1.00 97.25 73 LY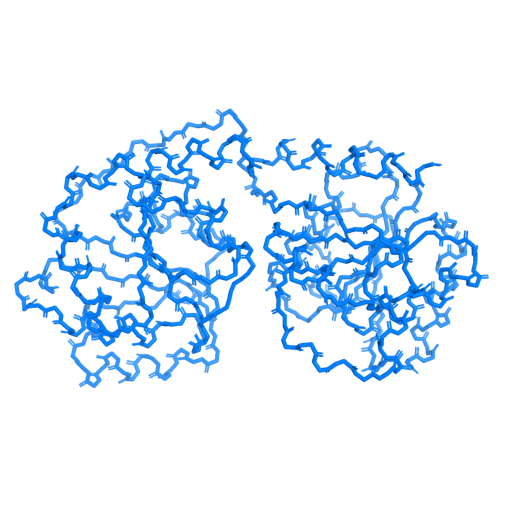S A N 1
ATOM 575 C CA . LYS A 1 73 ? -12.161 3.029 31.276 1.00 97.25 73 LYS A CA 1
ATOM 576 C C . LYS A 1 73 ? -11.630 4.366 31.787 1.00 97.25 73 LYS A C 1
ATOM 578 O O . LYS A 1 73 ? -12.389 5.324 31.873 1.00 97.25 73 LYS A O 1
ATOM 583 N N . THR A 1 74 ? -10.339 4.438 32.116 1.00 96.50 74 THR A N 1
A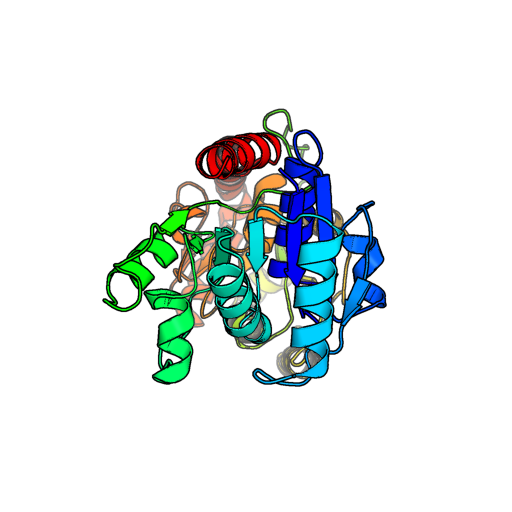TOM 584 C CA . THR A 1 74 ? -9.716 5.654 32.664 1.00 96.50 74 THR A CA 1
ATOM 585 C C . THR A 1 74 ? -9.826 6.831 31.701 1.00 96.50 74 THR A C 1
ATOM 587 O O . THR A 1 74 ? -10.128 7.939 32.129 1.00 96.50 74 THR A O 1
ATOM 590 N N . ASN A 1 75 ? -9.618 6.588 30.407 1.00 96.19 75 ASN A N 1
ATOM 591 C CA . ASN A 1 75 ? -9.645 7.633 29.385 1.00 96.19 75 ASN A CA 1
ATOM 592 C C . ASN A 1 75 ? -11.025 7.813 28.736 1.00 96.19 75 ASN A C 1
ATOM 594 O O . ASN A 1 75 ? -11.128 8.559 27.770 1.00 96.19 75 ASN A O 1
ATOM 598 N N . LYS A 1 76 ? -12.069 7.136 29.245 1.00 96.69 76 LYS A N 1
ATOM 599 C CA . LYS A 1 76 ? -13.446 7.211 28.728 1.00 96.69 76 LYS A CA 1
ATOM 600 C C . LYS A 1 76 ? -13.495 7.064 27.200 1.00 96.69 76 LYS A C 1
ATOM 602 O O . LYS A 1 76 ? -13.984 7.951 26.515 1.00 96.69 76 LYS A O 1
ATOM 607 N N . ILE A 1 77 ? -12.886 6.003 26.670 1.00 97.56 77 ILE A N 1
ATOM 608 C CA . ILE A 1 77 ? -12.825 5.761 25.220 1.00 97.56 77 ILE A CA 1
ATOM 609 C C . ILE A 1 77 ? -14.213 5.376 24.699 1.00 97.56 77 ILE A C 1
ATOM 611 O O . ILE A 1 77 ? -14.811 4.438 25.222 1.00 97.56 77 ILE A O 1
ATOM 615 N N . ASP A 1 78 ? -14.660 6.034 23.630 1.00 97.31 78 ASP A N 1
ATOM 616 C CA . ASP A 1 78 ? -15.962 5.804 22.985 1.00 97.31 78 ASP A CA 1
ATOM 617 C C . ASP A 1 78 ? -15.863 4.800 21.823 1.00 97.31 78 ASP A C 1
ATOM 619 O O . ASP A 1 78 ? -16.797 4.048 21.529 1.00 97.31 78 ASP A O 1
ATOM 623 N N . LEU A 1 79 ? -14.705 4.776 21.150 1.00 97.88 79 LEU A N 1
ATOM 624 C CA . LEU A 1 79 ? -14.479 3.967 19.956 1.00 97.88 79 LEU A CA 1
ATOM 625 C C . LEU A 1 79 ? -13.049 3.423 19.902 1.00 97.88 79 LEU A C 1
ATOM 627 O O . LEU A 1 79 ? -12.074 4.147 20.101 1.00 97.88 79 LEU A O 1
ATOM 631 N N . ILE A 1 80 ? -12.920 2.136 19.577 1.00 98.06 80 ILE A N 1
ATOM 632 C CA . ILE A 1 80 ? -11.636 1.468 19.338 1.00 98.06 80 ILE A CA 1
ATOM 633 C C . ILE A 1 80 ? -11.455 1.222 17.839 1.00 98.06 80 ILE A C 1
ATOM 635 O O . ILE A 1 80 ? -12.337 0.659 17.197 1.00 98.06 80 ILE A O 1
ATOM 639 N N . VAL A 1 81 ? -10.283 1.551 17.297 1.00 97.69 81 VAL A N 1
ATOM 640 C CA . VAL A 1 81 ? -9.850 1.152 15.953 1.00 97.69 81 VAL A CA 1
ATOM 641 C C . VAL A 1 81 ? -8.694 0.168 16.071 1.00 97.69 81 VAL A C 1
ATOM 643 O O . VAL A 1 81 ? -7.603 0.522 16.515 1.00 97.69 81 VAL A O 1
ATOM 646 N N . SER A 1 82 ? -8.908 -1.073 15.647 1.00 96.50 82 SER A N 1
ATOM 647 C CA . SER A 1 82 ? -7.883 -2.118 15.642 1.00 96.50 82 SER A CA 1
ATOM 648 C C . SER A 1 82 ? -7.424 -2.432 14.216 1.00 96.50 82 SER A C 1
ATOM 650 O O . SER A 1 82 ? -8.201 -2.428 13.261 1.00 96.50 82 SER A O 1
ATOM 652 N N . THR A 1 83 ? -6.136 -2.706 14.029 1.00 94.38 83 THR A N 1
ATOM 653 C CA . THR A 1 83 ? -5.497 -2.764 12.702 1.00 94.38 83 THR A CA 1
ATOM 654 C C . THR A 1 83 ? -4.738 -4.071 12.424 1.00 94.38 83 THR A C 1
ATOM 656 O O . THR A 1 83 ? -4.292 -4.319 11.299 1.00 94.38 83 THR A O 1
ATOM 659 N N . LYS A 1 84 ? -4.606 -4.956 13.421 1.00 90.19 84 LYS A N 1
ATOM 660 C CA . LYS A 1 84 ? -3.925 -6.257 13.333 1.00 90.19 84 LYS A CA 1
ATOM 661 C C . LYS A 1 84 ? -4.737 -7.394 13.956 1.00 90.19 84 LYS A C 1
ATOM 663 O O . LYS A 1 84 ? -5.537 -7.221 14.859 1.00 90.19 84 LYS A O 1
ATOM 668 N N . LYS A 1 85 ? -4.429 -8.628 13.546 1.00 85.25 85 LYS A N 1
ATOM 669 C CA . LYS A 1 85 ? -5.134 -9.833 14.023 1.00 85.25 85 LYS A CA 1
ATOM 670 C C . LYS A 1 8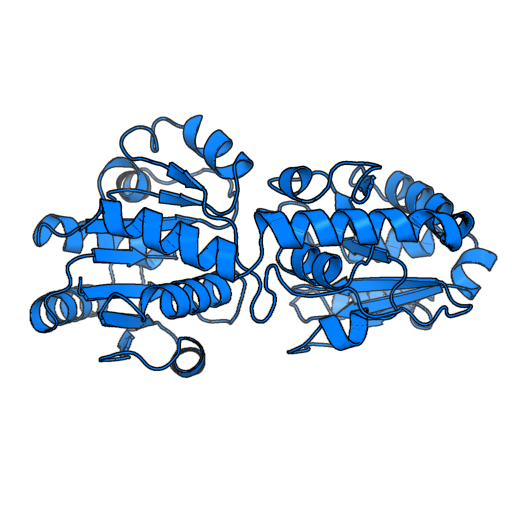5 ? -5.107 -10.040 15.540 1.00 85.25 85 LYS A C 1
ATOM 672 O O . LYS A 1 85 ? -6.127 -10.403 16.110 1.00 85.25 85 LYS A O 1
ATOM 677 N N . LYS A 1 86 ? -3.953 -9.830 16.185 1.00 84.31 86 LYS A N 1
ATOM 678 C CA . LYS A 1 86 ? -3.769 -10.130 17.620 1.00 84.31 86 LYS A CA 1
ATOM 679 C C . LYS A 1 86 ? -4.698 -9.325 18.529 1.00 84.31 86 LYS A C 1
ATOM 681 O O . LYS A 1 86 ? -5.118 -9.812 19.566 1.00 84.31 86 LYS A O 1
ATOM 686 N N . GLU A 1 87 ? -5.002 -8.107 18.119 1.00 90.38 87 GLU A N 1
ATOM 687 C CA . GLU A 1 87 ? -5.789 -7.129 18.867 1.00 90.38 87 GLU A CA 1
ATOM 688 C C . GLU A 1 87 ? -7.284 -7.209 18.548 1.00 90.38 87 GLU A C 1
ATOM 690 O O . GLU A 1 87 ? -8.072 -6.918 19.437 1.00 90.38 87 GLU A O 1
ATOM 695 N N . TYR A 1 88 ? -7.692 -7.678 17.357 1.00 92.31 88 TYR A N 1
ATOM 696 C CA . TYR A 1 88 ? -9.112 -7.788 16.975 1.00 92.31 88 TYR A CA 1
ATOM 697 C C . TYR A 1 88 ? -9.967 -8.478 18.047 1.00 92.31 88 TYR A C 1
ATOM 699 O O . TYR A 1 88 ? -11.005 -7.953 18.441 1.00 92.31 88 TYR A O 1
ATOM 707 N N . PHE A 1 89 ? -9.498 -9.620 18.553 1.00 90.38 89 PHE A N 1
ATOM 708 C CA . PHE A 1 89 ? -10.233 -10.413 19.539 1.00 90.38 89 PHE A CA 1
ATOM 709 C C . PHE A 1 89 ? -10.343 -9.713 20.891 1.00 90.38 89 PHE A C 1
ATOM 711 O O . PHE A 1 89 ? -11.433 -9.576 21.444 1.00 90.38 89 PHE A O 1
ATOM 718 N N . MET A 1 90 ? -9.223 -9.211 21.406 1.00 93.12 90 MET A N 1
ATOM 719 C CA . MET A 1 90 ? -9.185 -8.537 22.701 1.00 93.12 90 MET A CA 1
ATOM 720 C C . MET A 1 90 ? -9.979 -7.230 22.690 1.00 93.12 90 MET A C 1
ATOM 722 O O . MET A 1 90 ? -10.800 -7.007 23.576 1.00 93.12 90 MET A O 1
ATOM 726 N N . CYS A 1 91 ? -9.757 -6.386 21.678 1.00 96.25 91 CYS A N 1
ATOM 727 C CA . CYS A 1 91 ? -10.478 -5.129 21.503 1.00 96.25 91 CYS A CA 1
ATOM 728 C C . CYS A 1 91 ? -11.976 -5.378 21.341 1.00 96.25 91 CYS A C 1
ATOM 730 O O . CYS A 1 91 ? -12.769 -4.701 21.983 1.00 96.25 91 CYS A O 1
ATOM 732 N N . GLY A 1 92 ? -12.355 -6.389 20.558 1.00 95.81 92 GLY A N 1
ATOM 733 C CA . GLY A 1 92 ? -13.748 -6.749 20.347 1.00 95.81 92 GLY A CA 1
ATOM 734 C C . GLY A 1 92 ? -14.458 -7.213 21.619 1.00 95.81 92 GLY A C 1
ATOM 735 O O . GLY A 1 92 ? -15.540 -6.719 21.927 1.00 95.81 92 GLY A O 1
ATOM 736 N N . ILE A 1 93 ? -13.840 -8.092 22.418 1.00 95.06 93 ILE A N 1
ATOM 737 C CA . ILE A 1 93 ? -14.408 -8.502 23.715 1.00 95.06 93 ILE A CA 1
ATOM 738 C C . ILE A 1 93 ? -14.542 -7.304 24.657 1.00 95.06 93 ILE A C 1
ATOM 740 O O . ILE A 1 93 ? -15.595 -7.123 25.266 1.00 95.06 93 ILE A O 1
ATOM 744 N N . ILE A 1 94 ? -13.494 -6.483 24.787 1.00 97.00 94 ILE A N 1
ATOM 745 C CA . ILE A 1 94 ? -13.525 -5.317 25.680 1.00 97.00 94 ILE A CA 1
ATOM 746 C C . ILE A 1 94 ? -14.612 -4.336 25.236 1.00 97.00 94 ILE A C 1
ATOM 748 O O . ILE A 1 94 ? -15.359 -3.849 26.079 1.00 97.00 94 ILE A O 1
ATOM 752 N N . ALA A 1 95 ? -14.744 -4.099 23.930 1.00 97.50 95 ALA A N 1
ATOM 753 C CA . ALA A 1 95 ? -15.761 -3.216 23.383 1.00 97.50 95 ALA A CA 1
ATOM 754 C C . ALA A 1 95 ? -17.176 -3.682 23.743 1.00 97.50 95 ALA A C 1
ATOM 756 O O . ALA A 1 95 ? -17.970 -2.901 24.259 1.00 97.50 95 ALA A O 1
ATOM 757 N N . ARG A 1 96 ? -17.467 -4.979 23.575 1.00 96.88 96 ARG A N 1
ATOM 758 C CA . ARG A 1 96 ? -18.761 -5.567 23.958 1.00 96.88 96 ARG A CA 1
ATOM 759 C C . ARG A 1 96 ? -19.002 -5.519 25.468 1.00 96.88 96 ARG A C 1
ATOM 761 O O . ARG A 1 96 ? -20.101 -5.181 25.884 1.00 96.88 96 ARG A O 1
ATOM 768 N N . GLN A 1 97 ? -17.981 -5.786 26.288 1.00 97.12 97 GLN A N 1
ATOM 769 C CA . GLN A 1 97 ? -18.084 -5.708 27.754 1.00 97.12 97 GLN A CA 1
ATOM 770 C C . GLN A 1 97 ? -18.339 -4.292 28.280 1.00 97.12 97 GLN A C 1
ATOM 772 O O . GLN A 1 97 ? -18.837 -4.144 29.393 1.00 97.12 97 GLN A O 1
ATOM 777 N N . LEU A 1 98 ? -17.927 -3.267 27.535 1.00 97.31 98 LEU A N 1
ATOM 778 C CA . LEU A 1 98 ? -18.037 -1.868 27.944 1.00 97.31 98 LEU A CA 1
ATOM 779 C C . LEU A 1 98 ? -19.111 -1.095 27.172 1.00 97.31 98 LEU A C 1
ATOM 781 O O . LEU A 1 98 ? -19.311 0.077 27.461 1.00 97.31 98 LEU A O 1
ATOM 785 N N . GLY A 1 99 ? -19.797 -1.731 26.218 1.00 96.25 99 GLY A N 1
ATOM 786 C CA . GLY A 1 99 ? -20.832 -1.087 25.409 1.00 96.25 99 GLY A CA 1
ATOM 787 C C . GLY A 1 99 ? -20.307 -0.031 24.430 1.00 96.25 99 GLY A C 1
ATOM 788 O O . GLY A 1 99 ? -21.064 0.852 24.045 1.00 96.25 99 GLY A O 1
ATOM 789 N N . ILE A 1 100 ? -19.034 -0.107 24.026 1.00 97.25 100 ILE A N 1
ATOM 790 C CA . ILE A 1 100 ? -18.391 0.872 23.131 1.00 97.25 100 ILE A CA 1
ATOM 791 C C . ILE A 1 100 ? -18.207 0.318 21.714 1.00 97.25 100 ILE A C 1
ATOM 793 O O . ILE A 1 100 ? -18.294 -0.895 21.488 1.00 97.25 100 ILE A O 1
ATOM 797 N N . LYS A 1 101 ? -17.950 1.203 20.745 1.00 97.50 101 LYS A N 1
ATOM 798 C CA . LYS A 1 101 ? -17.815 0.825 19.330 1.00 97.50 101 LYS A CA 1
ATOM 799 C C . LYS A 1 101 ? -16.430 0.265 19.020 1.00 97.50 101 LYS A C 1
ATOM 801 O O . LYS A 1 101 ? -15.419 0.712 19.561 1.00 97.50 101 LYS A O 1
ATOM 806 N N . HIS A 1 102 ? -16.372 -0.700 18.106 1.00 97.75 102 HIS A N 1
ATOM 807 C CA . HIS A 1 102 ? -15.117 -1.280 17.638 1.00 97.75 102 HIS A CA 1
ATOM 808 C C . HIS A 1 102 ? -15.065 -1.382 16.114 1.00 97.75 102 HIS A C 1
ATOM 810 O O . HIS A 1 102 ? -15.793 -2.164 15.509 1.00 97.75 102 HIS A O 1
ATOM 816 N N . LEU A 1 103 ? -14.150 -0.640 15.497 1.00 97.44 103 LEU A N 1
ATOM 817 C CA . LEU A 1 103 ? -13.862 -0.714 14.070 1.00 97.44 103 LEU A CA 1
ATOM 818 C C . LEU A 1 103 ? -12.586 -1.506 13.809 1.00 97.44 103 LEU A C 1
ATOM 820 O O . LEU A 1 103 ? -11.571 -1.343 14.488 1.00 97.44 103 LEU A O 1
ATOM 824 N N . MET A 1 104 ? -12.625 -2.343 12.778 1.00 95.94 104 MET A N 1
ATOM 825 C CA . MET A 1 104 ? -11.481 -3.139 12.342 1.00 95.94 104 MET A CA 1
ATOM 826 C C . MET A 1 104 ? -10.964 -2.647 10.998 1.00 95.94 104 MET A C 1
ATOM 828 O O . MET A 1 104 ? -11.739 -2.484 10.064 1.00 95.94 104 MET A O 1
ATOM 832 N N . ARG A 1 105 ? -9.649 -2.494 10.842 1.00 94.56 105 ARG A N 1
ATOM 833 C CA . ARG A 1 105 ? -9.027 -2.137 9.559 1.00 94.56 105 ARG A CA 1
ATOM 834 C C . ARG A 1 105 ? -8.317 -3.321 8.910 1.00 94.56 105 ARG A C 1
ATOM 836 O O . ARG A 1 105 ? -7.438 -3.936 9.520 1.00 94.56 105 ARG A O 1
ATOM 843 N N . LEU A 1 106 ? -8.638 -3.597 7.643 1.00 90.00 106 LEU A N 1
ATOM 844 C CA . LEU A 1 106 ? -8.013 -4.626 6.804 1.00 90.00 106 LEU A CA 1
ATOM 845 C C . LEU A 1 106 ? -7.456 -4.000 5.517 1.00 90.00 106 LEU A C 1
ATOM 847 O O . LEU A 1 106 ? -8.195 -3.445 4.718 1.00 90.00 106 LEU A O 1
ATOM 851 N N . GLY A 1 107 ? -6.144 -4.108 5.290 1.00 80.06 107 GLY A N 1
ATOM 852 C CA . GLY A 1 107 ? -5.492 -3.464 4.134 1.00 80.06 107 GLY A CA 1
ATOM 853 C C . GLY A 1 107 ? -5.032 -4.373 2.999 1.00 80.06 107 GLY A C 1
ATOM 854 O O . GLY A 1 107 ? -4.424 -3.873 2.057 1.00 80.06 107 GLY A O 1
ATOM 855 N N . VAL A 1 108 ? -5.192 -5.693 3.117 1.00 74.94 108 VAL A N 1
ATOM 856 C CA . VAL A 1 108 ? -4.785 -6.653 2.076 1.00 74.94 108 VAL A CA 1
ATOM 857 C C . VAL A 1 108 ? -5.684 -7.880 2.160 1.00 74.94 108 VAL A C 1
ATOM 859 O O . VAL A 1 108 ? -5.937 -8.369 3.267 1.00 74.94 108 VAL A O 1
ATOM 862 N N . SER A 1 109 ? -6.085 -8.402 1.002 1.00 69.12 109 SER A N 1
ATOM 863 C CA . SER A 1 109 ? -6.698 -9.724 0.883 1.00 69.12 109 SER A CA 1
ATOM 864 C C . SER A 1 109 ? -5.753 -10.821 1.388 1.00 69.12 109 SER A C 1
ATOM 866 O O . SER A 1 109 ? -4.534 -10.786 1.188 1.00 69.12 109 SER A O 1
ATOM 868 N N . ARG A 1 110 ? -6.298 -11.810 2.093 1.00 69.06 110 ARG A N 1
ATOM 869 C CA . ARG A 1 110 ? -5.550 -12.981 2.563 1.00 69.06 110 ARG A CA 1
ATOM 870 C C . ARG A 1 110 ? -6.418 -14.213 2.381 1.00 69.06 110 ARG A C 1
ATOM 872 O O . ARG A 1 110 ? -7.622 -14.135 2.588 1.00 69.06 110 ARG A O 1
ATOM 879 N N . LYS A 1 111 ? -5.783 -15.362 2.104 1.00 66.12 111 LYS A N 1
ATOM 880 C CA . LYS A 1 111 ? -6.472 -16.661 2.058 1.00 66.12 111 LYS A CA 1
ATOM 881 C C . LYS A 1 111 ? -7.328 -16.827 3.318 1.00 66.12 111 LYS A C 1
ATOM 883 O O . LYS A 1 111 ? -6.803 -16.784 4.434 1.00 66.12 111 LYS A O 1
ATOM 888 N N . MET A 1 112 ? -8.633 -16.994 3.123 1.00 65.56 112 MET A N 1
ATOM 889 C CA . MET A 1 112 ? -9.644 -16.992 4.182 1.00 65.56 112 MET A CA 1
ATOM 890 C C . MET A 1 112 ? -9.788 -18.354 4.875 1.00 65.56 112 MET A C 1
ATOM 892 O O . MET A 1 112 ? -10.897 -18.807 5.130 1.00 65.56 112 MET A O 1
ATOM 896 N N . ASN A 1 113 ? -8.677 -19.012 5.217 1.00 68.44 113 ASN A N 1
ATOM 897 C CA . ASN A 1 113 ? -8.735 -20.165 6.115 1.00 68.44 113 ASN A CA 1
ATOM 898 C C . ASN A 1 113 ? -8.708 -19.651 7.566 1.00 68.44 113 ASN A C 1
ATOM 900 O O . ASN A 1 113 ? -7.643 -19.521 8.176 1.00 68.44 113 ASN A O 1
ATOM 904 N N . ILE A 1 114 ? -9.868 -19.196 8.051 1.00 74.62 114 ILE A N 1
ATOM 905 C CA . ILE A 1 114 ? -10.025 -18.535 9.353 1.00 74.62 114 ILE A CA 1
ATOM 906 C C . ILE A 1 114 ? -10.583 -19.558 10.356 1.00 74.62 114 ILE A C 1
ATOM 908 O O . ILE A 1 114 ? -11.726 -19.990 10.183 1.00 74.62 114 ILE A O 1
ATOM 912 N N . PRO A 1 115 ? -9.830 -19.918 11.416 1.00 80.44 115 PRO A N 1
ATOM 913 C CA . PRO A 1 115 ? -10.323 -20.808 12.465 1.00 80.44 115 PRO A CA 1
ATOM 914 C C . PRO A 1 115 ? -11.617 -20.283 13.088 1.00 80.44 115 PRO A C 1
ATOM 916 O O . PRO A 1 115 ? -11.751 -19.068 13.243 1.00 80.44 115 PRO A O 1
ATOM 919 N N . PHE A 1 116 ? -12.531 -21.172 13.490 1.00 81.06 116 PHE A N 1
ATOM 920 C CA . PHE A 1 116 ? -13.883 -20.794 13.934 1.00 81.06 116 PHE A CA 1
ATOM 921 C C . PHE A 1 116 ? -13.879 -19.710 15.028 1.00 81.06 116 PHE A C 1
ATOM 923 O O . PHE A 1 116 ? -14.625 -18.737 14.938 1.00 81.06 116 PHE A O 1
ATOM 930 N N . TRP A 1 117 ? -12.972 -19.796 16.010 1.00 77.69 117 TRP A N 1
ATOM 931 C CA . TRP A 1 117 ? -12.864 -18.805 17.089 1.00 77.69 117 TRP A CA 1
ATOM 932 C C . TRP A 1 117 ? -12.465 -17.416 16.578 1.00 77.69 117 TRP A C 1
ATOM 934 O O . TRP A 1 117 ? -12.876 -16.400 17.130 1.00 77.69 117 TRP A O 1
ATOM 944 N N . HIS A 1 118 ? -11.689 -17.349 15.494 1.00 82.94 118 HIS A N 1
ATOM 945 C CA . HIS A 1 118 ? -11.281 -16.096 14.866 1.00 82.94 118 HIS A CA 1
ATOM 946 C C . HIS A 1 118 ? -12.365 -15.551 13.917 1.00 82.94 118 HIS A C 1
ATOM 948 O O . HIS A 1 118 ? -12.314 -14.377 13.551 1.00 82.94 118 HIS A O 1
ATOM 954 N N . GLN A 1 119 ? -13.361 -16.354 13.530 1.00 87.00 119 GLN A N 1
ATOM 955 C CA . GLN A 1 119 ? -14.508 -15.874 12.749 1.00 87.00 119 GLN A CA 1
ATOM 956 C C . GLN A 1 119 ? -15.391 -14.937 13.580 1.00 87.00 119 GLN A C 1
ATOM 958 O O . GLN A 1 119 ? -15.902 -13.957 13.045 1.00 87.00 119 GLN A O 1
ATOM 963 N N . LEU A 1 120 ? -15.479 -15.162 14.897 1.00 88.38 120 LEU A N 1
ATOM 964 C CA . LEU A 1 120 ? -16.212 -14.296 15.830 1.00 88.38 120 LEU A CA 1
ATOM 965 C C . LEU A 1 120 ? -15.744 -12.836 15.777 1.00 88.38 120 LEU A C 1
ATOM 967 O O . LEU A 1 120 ? -16.565 -11.931 15.902 1.00 88.38 120 LEU A O 1
ATOM 971 N N . ASN A 1 121 ? -14.451 -12.602 15.518 1.00 89.25 121 ASN A N 1
ATOM 972 C CA . ASN A 1 121 ? -13.901 -11.252 15.338 1.00 89.25 121 ASN A CA 1
ATOM 973 C C . ASN A 1 121 ? -14.654 -10.471 14.264 1.00 89.25 121 ASN A C 1
ATOM 975 O O . ASN A 1 121 ? -14.997 -9.309 14.451 1.00 89.25 121 ASN A O 1
ATOM 979 N N . TYR A 1 122 ? -14.905 -11.138 13.144 1.00 91.38 122 TYR A N 1
ATOM 980 C CA . TYR A 1 122 ? -15.494 -10.555 11.950 1.00 91.38 122 TYR A CA 1
ATOM 981 C C . TYR A 1 122 ? -17.025 -10.593 11.977 1.00 91.38 122 TYR A C 1
ATOM 983 O O . TYR A 1 122 ? -17.656 -9.673 11.462 1.00 91.38 122 TYR A O 1
ATOM 991 N N . ARG A 1 123 ? -17.607 -11.612 12.620 1.00 91.50 123 ARG A N 1
ATOM 992 C CA . ARG A 1 123 ? -19.057 -11.790 12.690 1.00 91.50 123 ARG A CA 1
ATOM 993 C C . ARG A 1 123 ? -19.718 -10.980 13.798 1.00 91.50 123 ARG A C 1
ATOM 995 O O . ARG A 1 123 ? -20.761 -10.408 13.541 1.00 91.50 123 ARG A O 1
ATOM 1002 N N . ASP A 1 124 ? -19.161 -10.958 15.013 1.00 92.75 124 ASP A N 1
ATOM 1003 C CA . ASP A 1 124 ? -19.880 -10.479 16.211 1.00 92.75 124 ASP A CA 1
ATOM 1004 C C . ASP A 1 124 ? -19.130 -9.407 17.019 1.00 92.75 124 ASP A C 1
ATOM 1006 O O . ASP A 1 124 ? -19.740 -8.595 17.721 1.00 92.75 124 ASP A O 1
ATOM 1010 N N . LEU A 1 125 ? -17.798 -9.403 16.953 1.00 94.25 125 LEU A N 1
ATOM 1011 C CA . LEU A 1 125 ? -16.957 -8.584 17.827 1.00 94.25 125 LEU A CA 1
ATOM 1012 C C . LEU A 1 125 ? -16.490 -7.267 17.184 1.00 94.25 125 LEU A C 1
ATOM 1014 O O . LEU A 1 125 ? -15.513 -6.687 17.648 1.00 94.25 125 LEU A O 1
ATOM 1018 N N . ASN A 1 126 ? -17.155 -6.780 16.136 1.00 95.44 126 ASN A N 1
ATOM 1019 C CA . ASN A 1 126 ? -16.899 -5.468 15.526 1.00 95.44 126 ASN A CA 1
ATOM 1020 C C . ASN A 1 126 ? -18.213 -4.766 15.171 1.00 95.44 126 ASN A C 1
ATOM 1022 O O . ASN A 1 126 ? -19.261 -5.395 15.152 1.00 95.44 126 ASN A O 1
ATOM 1026 N N . ASP A 1 127 ? -18.161 -3.462 14.944 1.00 96.38 127 ASP A N 1
ATOM 1027 C CA . ASP A 1 127 ? -19.284 -2.618 14.521 1.00 96.38 127 ASP A CA 1
ATOM 1028 C C . ASP A 1 127 ? -19.131 -2.164 13.060 1.00 96.38 127 ASP A C 1
ATOM 1030 O O . ASP A 1 127 ? -20.011 -1.505 12.511 1.00 96.38 127 ASP A O 1
ATOM 1034 N N . GLY A 1 128 ? -18.020 -2.526 12.419 1.00 96.00 128 GLY A N 1
ATOM 1035 C CA . GLY A 1 128 ? -17.717 -2.182 11.042 1.00 96.00 128 GLY A CA 1
ATOM 1036 C C . GLY A 1 128 ? -16.274 -2.503 10.664 1.00 96.00 128 GLY A C 1
ATOM 1037 O O . GLY A 1 128 ? -15.365 -2.567 11.501 1.00 96.00 128 GLY A O 1
ATOM 1038 N N . LEU A 1 129 ? -16.063 -2.685 9.363 1.00 95.88 129 LEU A N 1
ATOM 1039 C CA . LEU A 1 129 ? -14.763 -2.984 8.774 1.00 95.88 129 LEU A CA 1
ATOM 1040 C C . LEU A 1 129 ? -14.353 -1.853 7.835 1.00 95.88 129 LEU A C 1
ATOM 1042 O O . LEU A 1 129 ? -15.108 -1.482 6.944 1.00 95.88 129 LEU A O 1
ATOM 1046 N N . ILE A 1 130 ? -13.139 -1.340 7.992 1.00 96.31 130 ILE A N 1
ATOM 1047 C CA . ILE A 1 130 ? -12.516 -0.391 7.073 1.00 96.31 130 ILE A CA 1
ATOM 1048 C C . ILE A 1 130 ? -11.566 -1.166 6.167 1.00 96.31 130 ILE A C 1
ATOM 1050 O O . ILE A 1 130 ? -10.599 -1.779 6.631 1.00 96.31 130 ILE A O 1
ATOM 1054 N N . VAL A 1 131 ? -11.827 -1.126 4.866 1.00 94.75 131 VAL A N 1
ATOM 1055 C CA . VAL A 1 131 ? -10.979 -1.728 3.836 1.00 94.75 131 VAL A CA 1
ATOM 1056 C C . VAL A 1 131 ? -10.425 -0.663 2.910 1.00 94.75 131 VAL A C 1
ATOM 1058 O O . VAL A 1 131 ? -11.048 0.370 2.693 1.00 94.75 131 VAL A O 1
ATOM 1061 N N . ASN A 1 132 ? -9.258 -0.920 2.331 1.00 92.75 132 ASN A N 1
ATOM 1062 C CA . ASN A 1 132 ? -8.598 0.036 1.449 1.00 92.75 132 ASN A CA 1
ATOM 1063 C C . ASN A 1 132 ? -8.962 -0.111 -0.031 1.00 92.75 132 ASN A C 1
ATOM 1065 O O . ASN A 1 132 ? -8.338 0.570 -0.824 1.00 92.75 132 ASN A O 1
ATOM 1069 N N . ALA A 1 133 ? -9.881 -0.998 -0.417 1.00 92.75 133 ALA A N 1
ATOM 1070 C CA . ALA A 1 133 ? -10.203 -1.275 -1.821 1.00 92.75 133 ALA A CA 1
ATOM 1071 C C . ALA A 1 133 ? -11.646 -1.784 -1.970 1.00 92.75 133 ALA A C 1
ATOM 1073 O O . ALA A 1 133 ? -12.116 -2.556 -1.124 1.00 92.75 133 ALA A O 1
ATOM 1074 N N . HIS A 1 134 ? -12.332 -1.427 -3.059 1.00 93.56 134 HIS A N 1
ATOM 1075 C CA . HIS A 1 134 ? -13.623 -2.022 -3.414 1.00 93.56 134 HIS A CA 1
ATOM 1076 C C . HIS A 1 134 ? -13.492 -3.503 -3.765 1.00 93.56 134 HIS A C 1
ATOM 1078 O O . HIS A 1 134 ? -14.385 -4.277 -3.425 1.00 93.56 134 HIS A O 1
ATOM 1084 N N . TYR A 1 135 ? -12.386 -3.913 -4.384 1.00 91.81 135 TYR A N 1
ATOM 1085 C CA . TYR A 1 135 ? -12.054 -5.314 -4.619 1.00 91.81 135 TYR A CA 1
ATOM 1086 C C . TYR A 1 135 ? -12.102 -6.106 -3.309 1.00 91.81 135 TYR A C 1
ATOM 1088 O O . TYR A 1 135 ? -12.811 -7.106 -3.214 1.00 91.81 135 TYR A O 1
ATOM 1096 N N . LEU A 1 136 ? -11.418 -5.612 -2.269 1.00 90.44 136 LEU A N 1
ATOM 1097 C CA . LEU A 1 136 ? -11.379 -6.285 -0.970 1.00 90.44 136 LEU A CA 1
ATOM 1098 C C . LEU A 1 136 ? -12.766 -6.303 -0.320 1.00 90.44 136 LEU A C 1
ATOM 1100 O O . LEU A 1 136 ? -13.155 -7.316 0.248 1.00 90.44 136 LEU A O 1
ATOM 1104 N N . LYS A 1 137 ? -13.544 -5.220 -0.438 1.00 93.81 137 LYS A N 1
ATOM 1105 C CA . LYS A 1 137 ? -14.940 -5.222 0.017 1.00 93.81 137 LYS A CA 1
ATOM 1106 C C . LYS A 1 137 ? -15.747 -6.339 -0.650 1.00 93.81 137 LYS A C 1
ATOM 1108 O O . LYS A 1 137 ? -16.374 -7.114 0.064 1.00 93.81 137 LYS A O 1
ATOM 1113 N N . LYS A 1 138 ? -15.704 -6.441 -1.982 1.00 92.31 138 LYS A N 1
ATOM 1114 C CA . LYS A 1 138 ? -16.431 -7.470 -2.743 1.00 92.31 138 LYS A CA 1
ATOM 1115 C C . LYS A 1 138 ? -15.998 -8.880 -2.341 1.00 92.31 138 LYS A C 1
ATOM 1117 O O . LYS A 1 138 ? -16.844 -9.727 -2.084 1.00 92.31 138 LYS A O 1
ATOM 1122 N N . GLU A 1 139 ? -14.692 -9.107 -2.214 1.00 89.50 139 GLU A N 1
ATOM 1123 C CA . GLU A 1 139 ? -14.146 -10.400 -1.793 1.00 89.50 139 GLU A CA 1
ATOM 1124 C C . GLU A 1 139 ? -14.642 -10.814 -0.399 1.00 89.50 139 GLU A C 1
ATOM 1126 O O . GLU A 1 139 ? -15.057 -11.955 -0.206 1.00 89.50 139 GLU A O 1
ATOM 1131 N N . LEU A 1 140 ? -14.648 -9.888 0.567 1.00 90.81 140 LEU A N 1
ATOM 1132 C CA . LEU A 1 140 ? -15.146 -10.165 1.917 1.00 90.81 140 LEU A CA 1
ATOM 1133 C C . LEU A 1 140 ? -16.663 -10.399 1.937 1.00 90.81 140 LEU A C 1
ATOM 1135 O O . LEU A 1 140 ? -17.131 -11.259 2.678 1.00 90.81 140 LEU A O 1
ATOM 1139 N N . GLN A 1 141 ? -17.429 -9.683 1.108 1.00 91.19 141 GLN A N 1
ATOM 1140 C CA . GLN A 1 141 ? -18.888 -9.834 1.020 1.00 91.19 141 GLN A CA 1
ATOM 1141 C C . GLN A 1 141 ? -19.332 -11.207 0.500 1.00 91.19 141 GLN A C 1
ATOM 1143 O O . GLN A 1 141 ? -20.444 -11.630 0.805 1.00 91.19 141 GLN A O 1
ATOM 1148 N N . HIS A 1 142 ? -18.481 -11.930 -0.234 1.00 89.44 142 HIS A N 1
ATOM 1149 C CA . HIS A 1 142 ? -18.779 -13.300 -0.669 1.00 89.44 142 HIS A CA 1
ATOM 1150 C C . HIS A 1 142 ? -18.761 -14.323 0.478 1.00 89.44 142 HIS A C 1
ATOM 1152 O O . HIS A 1 142 ? -19.141 -15.475 0.283 1.00 89.44 142 HIS A O 1
ATOM 1158 N N . ASN A 1 143 ? -18.319 -13.931 1.675 1.00 88.19 143 ASN A N 1
ATOM 1159 C CA . ASN A 1 143 ? -18.266 -14.799 2.840 1.00 88.19 143 ASN A CA 1
ATOM 1160 C C . ASN A 1 143 ? -19.245 -14.318 3.920 1.00 88.19 143 ASN A C 1
ATOM 1162 O O . ASN A 1 143 ? -19.162 -13.191 4.410 1.00 88.19 143 ASN A O 1
ATOM 1166 N N . SER A 1 144 ? -20.143 -15.215 4.333 1.00 89.12 144 SER A N 1
ATOM 1167 C CA . SER A 1 144 ? -21.205 -14.952 5.313 1.00 89.12 144 SER A CA 1
ATOM 1168 C C . SER A 1 144 ? -20.691 -14.501 6.680 1.00 89.12 144 SER A C 1
ATOM 1170 O O . SER A 1 144 ? -21.422 -13.860 7.427 1.00 89.12 144 SER A O 1
ATOM 1172 N N . ILE A 1 145 ? -19.422 -14.757 7.005 1.00 89.75 145 ILE A N 1
ATOM 1173 C CA . ILE A 1 145 ? -18.779 -14.261 8.228 1.00 89.75 145 ILE A CA 1
ATOM 1174 C C . ILE A 1 145 ? -18.781 -12.719 8.294 1.00 89.75 145 ILE A C 1
ATOM 1176 O O . ILE A 1 145 ? -18.780 -12.167 9.392 1.00 89.75 145 ILE A O 1
ATOM 1180 N N . PHE A 1 146 ? -18.804 -12.021 7.153 1.00 90.94 146 PHE A N 1
ATOM 1181 C CA . PHE A 1 146 ? -18.750 -10.555 7.082 1.00 90.94 146 PHE A CA 1
ATOM 1182 C C . PHE A 1 146 ? -20.113 -9.896 6.816 1.00 90.94 146 PHE A C 1
ATOM 1184 O O . PHE A 1 146 ? -20.165 -8.697 6.556 1.00 90.94 146 PHE A O 1
ATOM 1191 N N . SER A 1 147 ? -21.221 -10.644 6.854 1.00 90.25 147 SER A N 1
ATOM 1192 C CA . SER A 1 147 ? -22.541 -10.127 6.453 1.00 90.25 147 SER A CA 1
ATOM 1193 C C . SER A 1 147 ? -23.219 -9.238 7.502 1.00 90.25 147 SER A C 1
ATOM 1195 O O . SER A 1 147 ? -24.060 -8.416 7.149 1.00 90.25 147 SER A O 1
ATOM 1197 N N . LYS A 1 148 ? -22.867 -9.391 8.786 1.00 93.62 148 LYS A N 1
ATOM 1198 C CA . LYS A 1 148 ? -23.565 -8.729 9.903 1.00 93.62 148 LYS A CA 1
ATOM 1199 C C . LYS A 1 148 ? -23.246 -7.236 10.035 1.00 93.62 148 LYS A C 1
ATOM 1201 O O . LYS A 1 148 ? -24.064 -6.482 10.553 1.00 93.62 148 LYS A O 1
ATOM 1206 N N . HIS A 1 149 ? -22.061 -6.813 9.599 1.00 95.00 149 HIS A N 1
ATOM 1207 C CA . HIS A 1 149 ? -21.537 -5.471 9.852 1.00 95.00 149 HIS A CA 1
ATOM 1208 C C . HIS A 1 149 ? -21.116 -4.774 8.555 1.00 95.00 149 HIS A C 1
ATOM 1210 O O . HIS A 1 149 ? -20.688 -5.431 7.603 1.00 95.00 149 HIS A O 1
ATOM 1216 N N . PRO A 1 150 ? -21.221 -3.436 8.491 1.00 95.19 150 PRO A N 1
ATOM 1217 C CA . PRO A 1 150 ? -20.892 -2.700 7.284 1.00 95.19 150 PRO A CA 1
ATOM 1218 C C . PRO A 1 150 ? -19.396 -2.782 6.954 1.00 95.19 150 PRO A C 1
ATOM 1220 O O . PRO A 1 150 ? -18.525 -2.685 7.819 1.00 95.19 150 PRO A O 1
ATOM 1223 N N . ILE A 1 151 ? -19.102 -2.902 5.657 1.00 96.44 151 ILE A N 1
ATOM 1224 C CA . ILE A 1 151 ? -17.747 -2.794 5.111 1.00 96.44 151 ILE A CA 1
ATOM 1225 C C . ILE A 1 151 ? -17.612 -1.444 4.402 1.00 96.44 151 ILE A C 1
ATOM 1227 O O . ILE A 1 151 ? -18.228 -1.197 3.355 1.00 96.44 151 ILE A O 1
ATOM 1231 N N . HIS A 1 152 ? -16.794 -0.570 4.974 1.00 96.38 152 HIS A N 1
ATOM 1232 C CA . HIS A 1 152 ? -16.501 0.775 4.502 1.00 96.38 152 HIS A CA 1
ATOM 1233 C C . HIS A 1 152 ? -15.217 0.769 3.679 1.00 96.38 152 HIS A C 1
ATOM 1235 O O . HIS A 1 152 ? -14.167 0.338 4.154 1.00 96.38 152 HIS A O 1
ATOM 1241 N N . VAL A 1 153 ? -15.292 1.259 2.443 1.00 95.38 153 VAL A N 1
ATOM 1242 C CA . VAL A 1 153 ? -14.095 1.466 1.624 1.00 95.38 153 VAL A CA 1
ATOM 1243 C C . VAL A 1 153 ? -13.543 2.848 1.930 1.00 95.38 153 VAL A C 1
ATOM 1245 O O . VAL A 1 153 ? -14.220 3.851 1.716 1.00 95.38 153 VAL A O 1
ATOM 1248 N N . LEU A 1 154 ? -12.309 2.888 2.412 1.00 94.94 154 LEU A N 1
ATOM 1249 C CA . LEU A 1 154 ? -11.542 4.101 2.623 1.00 94.94 154 LEU A CA 1
ATOM 1250 C C . LEU A 1 154 ? -10.143 3.874 2.053 1.00 94.94 154 LEU A C 1
ATOM 1252 O O . LEU A 1 154 ? -9.316 3.186 2.655 1.00 94.94 154 LEU A O 1
ATOM 1256 N N . TYR A 1 155 ? -9.900 4.434 0.868 1.00 93.31 155 TYR A N 1
ATOM 1257 C CA . TYR A 1 155 ? -8.588 4.401 0.232 1.00 93.31 155 TYR A CA 1
ATOM 1258 C C . TYR A 1 155 ? -7.508 4.999 1.135 1.00 93.31 155 TYR A C 1
ATOM 1260 O O . TYR A 1 155 ? -7.792 5.784 2.036 1.00 93.31 155 TYR A O 1
ATOM 1268 N N . ASN A 1 156 ? -6.253 4.635 0.887 1.00 90.44 156 ASN A N 1
ATOM 1269 C CA . ASN A 1 156 ? -5.142 5.300 1.554 1.00 90.44 156 ASN A CA 1
ATOM 1270 C C . ASN A 1 156 ? -5.013 6.728 1.003 1.00 90.44 156 ASN A C 1
ATOM 1272 O O . ASN A 1 156 ? -5.011 6.911 -0.213 1.00 90.44 156 ASN A O 1
ATOM 1276 N N . GLY A 1 157 ? -4.877 7.711 1.894 1.00 90.06 157 GLY A N 1
ATOM 1277 C CA . GLY A 1 157 ? -4.354 9.024 1.525 1.00 90.06 157 GLY A CA 1
ATOM 1278 C C . GLY A 1 157 ? -2.853 8.959 1.233 1.00 90.06 157 GLY A C 1
ATOM 1279 O O . GLY A 1 157 ? -2.181 7.988 1.598 1.00 90.06 157 GLY A O 1
ATOM 1280 N N . ILE A 1 158 ? -2.324 10.000 0.595 1.00 89.94 158 ILE A N 1
ATOM 1281 C CA . ILE A 1 158 ? -0.893 10.130 0.302 1.00 89.94 158 ILE A CA 1
ATOM 1282 C C . ILE A 1 158 ? -0.332 11.303 1.117 1.00 89.94 158 ILE A C 1
ATOM 1284 O O . ILE A 1 158 ? -0.723 12.442 0.863 1.00 89.94 158 ILE A O 1
ATOM 1288 N N . PRO A 1 159 ? 0.559 11.063 2.100 1.00 83.81 159 PRO A N 1
ATOM 1289 C CA . PRO A 1 159 ? 1.104 12.127 2.939 1.00 83.81 159 PRO A CA 1
ATOM 1290 C C . PRO A 1 159 ? 1.760 13.231 2.108 1.00 83.81 159 PRO A C 1
ATOM 1292 O O . PRO A 1 159 ? 2.526 12.938 1.194 1.00 83.81 159 PRO A O 1
ATOM 1295 N N . GLY A 1 160 ? 1.471 14.492 2.433 1.00 86.81 160 GLY A N 1
ATOM 1296 C CA . GLY A 1 160 ? 2.053 15.651 1.744 1.00 86.81 160 GLY A CA 1
ATOM 1297 C C . GLY A 1 160 ? 1.537 15.895 0.319 1.00 86.81 160 GLY A C 1
ATOM 1298 O O . GLY A 1 160 ? 2.000 16.823 -0.337 1.00 86.81 160 GLY A O 1
ATOM 1299 N N . PHE A 1 161 ? 0.573 15.104 -0.161 1.00 92.38 161 PHE A N 1
ATOM 1300 C CA . PHE A 1 161 ? -0.020 15.258 -1.485 1.00 92.38 161 PHE A CA 1
ATOM 1301 C C . PHE A 1 161 ? -1.504 15.618 -1.379 1.00 92.38 161 PHE A C 1
ATOM 1303 O O . PHE A 1 161 ? -2.292 14.906 -0.762 1.00 92.38 161 PHE A O 1
ATOM 1310 N N . THR A 1 162 ? -1.886 16.721 -2.008 1.00 94.25 162 THR A N 1
ATOM 1311 C CA . THR A 1 162 ? -3.210 17.348 -1.949 1.00 94.25 162 THR A CA 1
ATOM 1312 C C . THR A 1 162 ? -3.813 17.511 -3.340 1.00 94.25 162 THR A C 1
ATOM 1314 O O . THR A 1 162 ? -3.117 17.455 -4.360 1.00 94.25 162 THR A O 1
ATOM 1317 N N . SER A 1 163 ? -5.113 17.793 -3.388 1.00 93.25 163 SER A N 1
ATOM 1318 C CA . SER A 1 163 ? -5.823 18.127 -4.626 1.00 93.25 163 SER A CA 1
ATOM 1319 C C . SER A 1 163 ? -5.303 19.388 -5.342 1.00 93.25 163 SER A C 1
ATOM 1321 O 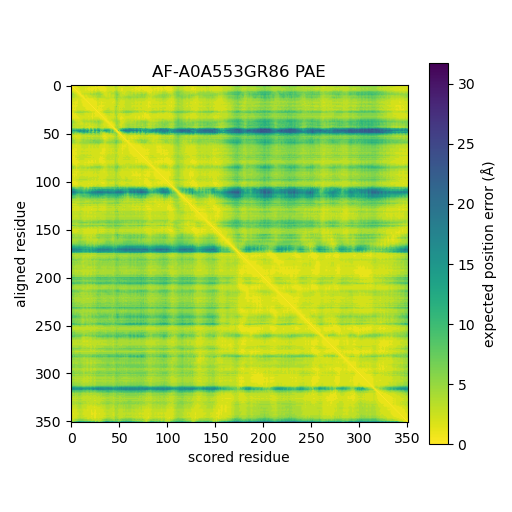O . SER A 1 163 ? -5.628 19.601 -6.512 1.00 93.25 163 SER A O 1
ATOM 1323 N N . ASN A 1 164 ? -4.433 20.178 -4.703 1.00 94.12 164 ASN A N 1
ATOM 1324 C CA . ASN A 1 164 ? -3.803 21.371 -5.273 1.00 94.12 164 ASN A CA 1
ATOM 1325 C C . ASN A 1 164 ? -2.388 21.132 -5.818 1.00 94.12 164 ASN A C 1
ATOM 1327 O O . ASN A 1 164 ? -1.815 22.036 -6.411 1.00 94.12 164 ASN A O 1
ATOM 1331 N N . ASN A 1 165 ? -1.810 19.937 -5.669 1.00 94.00 165 ASN A N 1
ATOM 1332 C CA . ASN A 1 165 ? -0.473 19.665 -6.202 1.00 94.00 165 ASN A CA 1
ATOM 1333 C C . ASN A 1 165 ? -0.424 19.803 -7.734 1.00 94.00 165 ASN A C 1
ATOM 1335 O O . ASN A 1 165 ? -1.418 19.602 -8.429 1.00 94.00 165 ASN A O 1
ATOM 1339 N N . HIS A 1 166 ? 0.750 20.101 -8.278 1.00 92.69 166 HIS A N 1
ATOM 1340 C CA . HIS A 1 166 ? 0.989 20.159 -9.721 1.00 92.69 166 HIS A CA 1
ATOM 1341 C C . HIS A 1 166 ? 2.140 19.229 -10.082 1.00 92.69 166 HIS A C 1
ATOM 1343 O O . HIS A 1 166 ? 3.006 18.964 -9.245 1.00 92.69 166 HIS A O 1
ATOM 1349 N N . LEU A 1 167 ? 2.139 18.722 -11.315 1.00 90.75 167 LEU A N 1
ATOM 1350 C CA . LEU A 1 167 ? 3.259 17.927 -11.788 1.00 90.75 167 LEU A CA 1
ATOM 1351 C C . LEU A 1 167 ? 4.489 18.802 -11.971 1.00 90.75 167 LEU A C 1
ATOM 1353 O O . LEU A 1 167 ? 4.432 19.876 -12.568 1.00 90.75 167 LEU A O 1
ATOM 1357 N N . ALA A 1 168 ? 5.605 18.316 -11.439 1.00 86.50 168 ALA A N 1
ATOM 1358 C CA . ALA A 1 168 ? 6.896 18.912 -11.703 1.00 86.50 168 ALA A CA 1
ATOM 1359 C C . ALA A 1 168 ? 7.328 18.571 -13.140 1.00 86.50 168 ALA A C 1
ATOM 1361 O O . ALA A 1 168 ? 7.099 17.443 -13.592 1.00 86.50 168 ALA A O 1
ATOM 1362 N N . PRO A 1 169 ? 7.977 19.505 -13.856 1.00 81.44 169 PRO A N 1
ATOM 1363 C CA . PRO A 1 169 ? 8.567 19.199 -15.149 1.00 81.44 169 PRO A CA 1
ATOM 1364 C C . PRO A 1 169 ? 9.622 18.101 -14.990 1.00 81.44 169 PRO A C 1
ATOM 1366 O O . PRO A 1 169 ? 10.445 18.134 -14.069 1.00 81.44 169 PRO A O 1
ATOM 1369 N N . LYS A 1 170 ? 9.590 17.122 -15.895 1.00 81.25 170 LYS A N 1
ATOM 1370 C CA . LYS A 1 170 ? 10.587 16.052 -15.952 1.00 81.25 170 LYS A CA 1
ATOM 1371 C C . LYS A 1 170 ? 11.749 16.466 -16.838 1.00 81.25 170 LYS A C 1
ATOM 1373 O O . LYS A 1 170 ? 11.549 17.016 -17.919 1.00 81.25 170 LYS A O 1
ATOM 1378 N N . THR A 1 171 ? 12.960 16.151 -16.398 1.00 79.50 171 THR A N 1
ATOM 1379 C CA . THR A 1 171 ? 14.137 16.216 -17.263 1.00 79.50 171 THR A CA 1
ATOM 1380 C C . THR A 1 171 ? 14.185 14.940 -18.085 1.00 79.50 171 THR A C 1
ATOM 1382 O O . THR A 1 171 ? 14.220 13.845 -17.524 1.00 79.50 171 THR A O 1
ATOM 1385 N N . GLN A 1 172 ? 14.172 15.072 -19.408 1.00 72.62 172 GLN A N 1
ATOM 1386 C CA . GLN A 1 172 ? 14.308 13.922 -20.286 1.00 72.62 172 GLN A CA 1
ATOM 1387 C C . GLN A 1 172 ? 15.779 13.510 -20.349 1.00 72.62 172 GLN A C 1
ATOM 1389 O O . GLN A 1 172 ? 16.638 14.309 -20.709 1.00 72.62 172 GLN A O 1
ATOM 1394 N N . LEU A 1 173 ? 16.052 12.272 -19.946 1.00 80.56 173 LEU A N 1
ATOM 1395 C CA . LEU A 1 173 ? 17.365 11.644 -20.060 1.00 80.56 173 LEU A CA 1
ATOM 1396 C C . LEU A 1 173 ? 17.399 10.757 -21.308 1.00 80.56 173 LEU A C 1
ATOM 1398 O O . LEU A 1 173 ? 16.356 10.249 -21.729 1.00 80.56 173 LEU A O 1
ATOM 1402 N N . ASP A 1 174 ? 18.586 10.528 -21.865 1.00 81.38 174 ASP A N 1
ATOM 1403 C CA . ASP A 1 174 ? 18.761 9.618 -23.005 1.00 81.38 174 ASP A CA 1
ATOM 1404 C C . ASP A 1 174 ? 18.541 8.152 -22.604 1.00 81.38 174 ASP A C 1
ATOM 1406 O O . ASP A 1 174 ? 17.985 7.359 -23.367 1.00 81.38 174 ASP A O 1
ATOM 1410 N N . THR A 1 175 ? 18.901 7.794 -21.368 1.00 89.69 175 THR A N 1
ATOM 1411 C CA . THR A 1 175 ? 18.654 6.467 -20.794 1.00 89.69 175 THR A CA 1
ATOM 1412 C C . THR A 1 175 ? 17.185 6.289 -20.425 1.00 89.69 175 THR A C 1
ATOM 1414 O O . THR A 1 175 ? 16.533 7.205 -19.924 1.00 89.69 175 THR A O 1
ATOM 1417 N N . PHE A 1 176 ? 16.634 5.102 -20.682 1.00 94.31 176 PHE A N 1
ATOM 1418 C CA . PHE A 1 176 ? 15.318 4.712 -20.192 1.00 94.31 176 PHE A CA 1
ATOM 1419 C C . PHE A 1 176 ? 15.447 4.256 -18.738 1.00 94.31 176 PHE A C 1
ATOM 1421 O O . PHE A 1 176 ? 16.140 3.277 -18.459 1.00 94.31 176 PHE A O 1
ATOM 1428 N N . LYS A 1 177 ? 14.790 4.942 -17.802 1.00 95.69 177 LYS A N 1
ATOM 1429 C CA . LYS A 1 177 ? 14.886 4.620 -16.373 1.00 95.69 177 LYS A CA 1
ATOM 1430 C C . LYS A 1 177 ? 13.634 3.909 -15.865 1.00 95.69 177 LYS A C 1
ATOM 1432 O O . LYS A 1 177 ? 12.561 4.507 -15.769 1.00 95.69 177 LYS A O 1
ATOM 1437 N N . ILE A 1 178 ? 13.789 2.649 -15.466 1.00 97.69 178 ILE A N 1
ATOM 1438 C CA . ILE A 1 178 ? 12.781 1.888 -14.723 1.00 97.69 178 ILE A CA 1
ATOM 1439 C C . ILE A 1 178 ? 13.044 2.034 -13.228 1.00 97.69 178 ILE A C 1
ATOM 1441 O O . ILE A 1 178 ? 14.172 1.893 -12.757 1.00 97.69 178 ILE A O 1
ATOM 1445 N N . VAL A 1 179 ? 11.987 2.249 -12.453 1.00 97.88 179 VAL A N 1
ATOM 1446 C CA . VAL A 1 179 ? 12.068 2.234 -10.994 1.00 97.88 179 VAL A CA 1
ATOM 1447 C C . VAL A 1 179 ? 11.013 1.318 -10.390 1.00 97.88 179 VAL A C 1
ATOM 1449 O O . VAL A 1 179 ? 9.921 1.141 -10.923 1.00 97.88 179 VAL A O 1
ATOM 1452 N N . SER A 1 180 ? 11.336 0.714 -9.257 1.00 98.00 180 SER A N 1
ATOM 1453 C CA . SER A 1 180 ? 10.392 -0.038 -8.442 1.00 98.00 180 SER A CA 1
ATOM 1454 C C . SER A 1 180 ? 10.638 0.270 -6.974 1.00 98.00 180 SER A C 1
ATOM 1456 O O . SER A 1 180 ? 11.775 0.500 -6.573 1.00 98.00 180 SER A O 1
ATOM 1458 N N . SER A 1 181 ? 9.588 0.269 -6.155 1.00 96.19 181 SER A N 1
ATOM 1459 C CA . SER A 1 181 ? 9.693 0.548 -4.721 1.00 96.19 181 SER A CA 1
ATOM 1460 C C . SER A 1 181 ? 8.844 -0.420 -3.905 1.00 96.19 181 SER A C 1
ATOM 1462 O O . SER A 1 181 ? 7.726 -0.774 -4.295 1.00 96.19 181 SER A O 1
ATOM 1464 N N . GLY A 1 182 ? 9.376 -0.877 -2.772 1.00 92.88 182 GLY A N 1
ATOM 1465 C CA . GLY A 1 182 ? 8.659 -1.738 -1.840 1.00 92.88 182 GLY A CA 1
ATOM 1466 C C . GLY A 1 182 ? 9.553 -2.684 -1.040 1.00 92.88 182 GLY A C 1
ATOM 1467 O O . GLY A 1 182 ? 10.772 -2.680 -1.131 1.00 92.88 182 GLY A O 1
ATOM 1468 N N . ARG A 1 183 ? 8.919 -3.531 -0.217 1.00 92.44 183 ARG A N 1
ATOM 1469 C CA . ARG A 1 183 ? 9.635 -4.575 0.534 1.00 92.44 183 ARG A CA 1
ATOM 1470 C C . ARG A 1 183 ? 10.196 -5.630 -0.414 1.00 92.44 183 ARG A C 1
ATOM 1472 O O . ARG A 1 183 ? 9.400 -6.334 -1.042 1.00 92.44 183 ARG A O 1
ATOM 1479 N N . ILE A 1 184 ? 11.515 -5.821 -0.418 1.00 95.81 184 ILE A N 1
ATOM 1480 C CA . ILE A 1 184 ? 12.210 -6.776 -1.290 1.00 95.81 184 ILE A CA 1
ATOM 1481 C C . ILE A 1 184 ? 11.872 -8.211 -0.880 1.00 95.81 184 ILE A C 1
ATOM 1483 O O . ILE A 1 184 ? 12.465 -8.828 0.007 1.00 95.81 184 ILE A O 1
ATOM 1487 N N . THR A 1 185 ? 10.823 -8.733 -1.508 1.00 95.56 185 THR A N 1
ATOM 1488 C CA . THR A 1 185 ? 10.258 -10.052 -1.239 1.00 95.56 185 THR A CA 1
ATOM 1489 C C . THR A 1 185 ? 9.811 -10.696 -2.541 1.00 95.56 185 THR A C 1
ATOM 1491 O O . THR A 1 185 ? 9.374 -10.001 -3.456 1.00 95.56 185 THR A O 1
ATOM 1494 N N . ARG A 1 186 ? 9.827 -12.031 -2.607 1.00 96.44 186 ARG A N 1
ATOM 1495 C CA . ARG A 1 186 ? 9.332 -12.778 -3.783 1.00 96.44 186 ARG A CA 1
ATOM 1496 C C . ARG A 1 186 ? 7.911 -12.391 -4.206 1.00 96.44 186 ARG A C 1
ATOM 1498 O O . ARG A 1 186 ? 7.634 -12.289 -5.396 1.00 96.44 186 ARG A O 1
ATOM 1505 N N . GLN A 1 187 ? 7.036 -12.092 -3.240 1.00 94.50 187 GLN A N 1
ATOM 1506 C CA . GLN A 1 187 ? 5.666 -11.645 -3.508 1.00 94.50 187 GLN A CA 1
ATOM 1507 C C . GLN A 1 187 ? 5.632 -10.402 -4.409 1.00 94.50 187 GLN A C 1
ATOM 1509 O O . GLN A 1 187 ? 4.750 -10.317 -5.252 1.00 94.50 187 GLN A O 1
ATOM 1514 N N . LYS A 1 188 ? 6.574 -9.460 -4.262 1.00 95.56 188 LYS A N 1
ATOM 1515 C CA . LYS A 1 188 ? 6.621 -8.210 -5.043 1.00 95.56 188 LYS A CA 1
ATOM 1516 C C . LYS A 1 188 ? 7.134 -8.387 -6.481 1.00 95.56 188 LYS A C 1
ATOM 1518 O O . LYS A 1 188 ? 7.042 -7.453 -7.267 1.00 95.56 188 LYS A O 1
ATOM 1523 N N . GLY A 1 189 ? 7.638 -9.575 -6.826 1.00 97.25 189 GLY A N 1
ATOM 1524 C CA . GLY A 1 189 ? 8.016 -9.925 -8.197 1.00 97.25 189 GLY A CA 1
ATOM 1525 C C . GLY A 1 189 ? 9.325 -9.322 -8.701 1.00 97.25 189 GLY A C 1
ATOM 1526 O O . GLY A 1 189 ? 9.503 -9.250 -9.909 1.00 97.25 189 GLY A O 1
ATOM 1527 N N . TYR A 1 190 ? 10.252 -8.927 -7.822 1.00 98.25 190 TYR A N 1
ATOM 1528 C CA . TYR A 1 190 ? 11.564 -8.419 -8.254 1.00 98.25 190 TYR A CA 1
ATOM 1529 C C . TYR A 1 190 ? 12.366 -9.454 -9.054 1.00 98.25 190 TYR A C 1
ATOM 1531 O O . TYR A 1 190 ? 12.947 -9.096 -10.067 1.00 98.25 190 TYR A O 1
ATOM 1539 N N . GLY A 1 191 ? 12.311 -10.738 -8.678 1.00 97.94 191 GLY A N 1
ATOM 1540 C CA . GLY A 1 191 ? 12.911 -11.815 -9.478 1.00 97.94 191 GLY A CA 1
ATOM 1541 C C . GLY A 1 191 ? 12.346 -11.891 -10.902 1.00 97.94 191 GLY A C 1
ATOM 1542 O O . GLY A 1 191 ? 13.112 -11.986 -11.849 1.00 97.94 191 GLY A O 1
ATOM 1543 N N . LEU A 1 192 ? 11.022 -11.736 -11.064 1.00 98.06 192 LEU A N 1
ATOM 1544 C CA . LEU A 1 192 ? 10.381 -11.699 -12.387 1.00 98.06 192 LEU A CA 1
ATOM 1545 C C . LEU A 1 192 ? 10.822 -10.485 -13.203 1.00 98.06 192 LEU A C 1
ATOM 1547 O O . LEU A 1 192 ? 11.001 -10.603 -14.408 1.00 98.06 192 LEU A O 1
ATOM 1551 N N . LEU A 1 193 ? 10.985 -9.327 -12.555 1.00 98.62 193 LEU A N 1
ATOM 1552 C CA . LEU A 1 193 ? 11.523 -8.145 -13.219 1.00 98.62 193 LEU A CA 1
ATOM 1553 C C . LEU A 1 193 ? 12.945 -8.421 -13.715 1.00 98.62 193 LEU A C 1
ATOM 1555 O O . LEU A 1 193 ? 13.222 -8.169 -14.877 1.00 98.62 193 LEU A O 1
ATOM 1559 N N . ILE A 1 194 ? 13.817 -8.983 -12.875 1.00 98.69 194 ILE A N 1
ATOM 1560 C CA . ILE A 1 194 ? 15.203 -9.313 -13.240 1.00 98.69 194 ILE A CA 1
ATOM 1561 C C . ILE A 1 194 ? 15.240 -10.278 -14.435 1.00 98.69 194 ILE A C 1
ATOM 1563 O O . ILE A 1 194 ? 15.936 -10.006 -15.414 1.00 98.69 194 ILE A O 1
ATOM 1567 N N . ASP A 1 195 ? 14.449 -11.353 -14.398 1.00 98.62 195 ASP A N 1
ATOM 1568 C CA . ASP A 1 195 ? 14.356 -12.317 -15.502 1.00 98.62 195 ASP A CA 1
ATOM 1569 C C . ASP A 1 195 ? 13.810 -11.666 -16.782 1.00 98.62 195 ASP A C 1
ATOM 1571 O O . ASP A 1 195 ? 14.304 -11.924 -17.882 1.00 98.62 195 ASP A O 1
ATOM 1575 N N . ALA A 1 196 ? 12.835 -10.763 -16.652 1.00 98.56 196 ALA A N 1
ATOM 1576 C CA . ALA A 1 196 ? 12.281 -10.049 -17.792 1.00 98.56 196 ALA A CA 1
ATOM 1577 C C . ALA A 1 196 ? 13.259 -9.030 -18.394 1.00 98.56 196 ALA A C 1
ATOM 1579 O O . ALA A 1 196 ? 13.285 -8.877 -19.615 1.00 98.56 196 ALA A O 1
ATOM 1580 N N . ILE A 1 197 ? 14.078 -8.370 -17.563 1.00 98.56 197 ILE A N 1
ATOM 1581 C CA . ILE A 1 197 ? 15.157 -7.478 -18.008 1.00 98.56 197 ILE A CA 1
ATOM 1582 C C . ILE A 1 197 ? 16.248 -8.262 -18.707 1.00 98.56 197 ILE A C 1
ATOM 1584 O O . ILE A 1 197 ? 16.710 -7.809 -19.752 1.00 98.56 197 ILE A O 1
ATOM 1588 N N . ARG A 1 198 ? 16.623 -9.445 -18.191 1.00 98.19 198 ARG A N 1
ATOM 1589 C CA . ARG A 1 198 ? 17.467 -10.369 -18.955 1.00 98.19 198 ARG A CA 1
ATOM 1590 C C . ARG A 1 198 ? 16.847 -10.539 -20.326 1.00 98.19 198 ARG A C 1
ATOM 1592 O O . ARG A 1 198 ? 17.558 -10.333 -21.298 1.00 98.19 198 ARG A O 1
ATOM 1599 N N . GLY A 1 199 ? 15.542 -10.847 -20.357 1.00 97.81 199 GLY A N 1
ATOM 1600 C CA . GLY A 1 199 ? 14.650 -11.015 -21.511 1.00 97.81 199 GLY A CA 1
ATOM 1601 C C . GLY A 1 199 ? 14.904 -10.105 -22.716 1.00 97.81 199 GLY A C 1
ATOM 1602 O O . GLY A 1 199 ? 14.736 -10.551 -23.847 1.00 97.81 199 GLY A O 1
ATOM 1603 N N . LEU A 1 200 ? 15.321 -8.866 -22.467 1.00 98.06 200 LEU A N 1
ATOM 1604 C CA . LEU A 1 200 ? 15.468 -7.818 -23.466 1.00 98.06 200 LEU A CA 1
ATOM 1605 C C . LEU A 1 200 ? 16.706 -7.995 -24.357 1.00 98.06 200 LEU A C 1
ATOM 1607 O O . LEU A 1 200 ? 17.760 -8.488 -23.930 1.00 98.06 200 LEU A O 1
ATOM 1611 N N . ASP A 1 201 ? 16.596 -7.484 -25.580 1.00 96.06 201 ASP A N 1
ATOM 1612 C CA . ASP A 1 201 ? 17.713 -7.388 -26.516 1.00 96.06 201 ASP A CA 1
ATOM 1613 C C . ASP A 1 201 ? 18.862 -6.561 -25.933 1.00 96.06 201 ASP A C 1
ATOM 1615 O O . ASP A 1 201 ? 18.669 -5.641 -25.131 1.00 96.06 201 ASP A O 1
ATOM 1619 N N . GLU A 1 202 ? 20.091 -6.887 -26.333 1.00 95.06 202 GLU A N 1
ATOM 1620 C CA . GLU A 1 202 ? 21.295 -6.243 -25.799 1.00 95.06 202 GLU A CA 1
ATOM 1621 C C . GLU A 1 202 ? 21.299 -4.722 -26.026 1.00 95.06 202 GLU A C 1
ATOM 1623 O O . GLU A 1 202 ? 21.616 -3.963 -25.111 1.00 95.06 202 GLU A O 1
ATOM 1628 N N . GLU A 1 203 ? 20.854 -4.267 -27.198 1.00 93.06 203 GLU A N 1
ATOM 1629 C CA . GLU A 1 203 ? 20.765 -2.841 -27.542 1.00 93.06 203 GLU A CA 1
ATOM 1630 C C . GLU A 1 203 ? 19.723 -2.081 -26.705 1.00 93.06 203 GLU A C 1
ATOM 1632 O O . GLU A 1 203 ? 19.892 -0.895 -26.405 1.00 93.06 203 GLU A O 1
ATOM 1637 N N . LEU A 1 204 ? 18.654 -2.753 -26.266 1.00 94.12 204 LEU A N 1
ATOM 1638 C CA . LEU A 1 204 ? 17.708 -2.168 -25.313 1.00 94.12 204 LEU A CA 1
ATOM 1639 C C . LEU A 1 204 ? 18.324 -2.101 -23.916 1.00 94.12 204 LEU A C 1
ATOM 1641 O O . LEU A 1 204 ? 18.242 -1.062 -23.260 1.00 94.12 204 LEU A O 1
ATOM 1645 N N . ARG A 1 205 ? 18.996 -3.175 -23.481 1.00 95.31 205 ARG A N 1
ATOM 1646 C CA . ARG A 1 205 ? 19.659 -3.243 -22.171 1.00 95.31 205 ARG A CA 1
ATOM 1647 C C . ARG A 1 205 ? 20.746 -2.180 -22.002 1.00 95.31 205 ARG A C 1
ATOM 1649 O O . ARG A 1 205 ? 20.844 -1.604 -20.924 1.00 95.31 205 ARG A O 1
ATOM 1656 N N . LYS A 1 206 ? 21.505 -1.858 -23.055 1.00 92.38 206 LYS A N 1
ATOM 1657 C CA . LYS A 1 206 ? 22.535 -0.795 -23.039 1.00 92.38 206 LYS A CA 1
ATOM 1658 C C . LYS A 1 206 ? 21.979 0.600 -22.745 1.00 92.38 206 LYS A C 1
ATOM 1660 O O . LYS A 1 206 ? 22.709 1.456 -22.259 1.00 92.38 206 LYS A O 1
ATOM 1665 N N . ARG A 1 207 ? 20.696 0.834 -23.031 1.00 91.50 207 ARG A N 1
ATOM 1666 C CA . ARG A 1 207 ? 20.013 2.117 -22.804 1.00 91.50 207 ARG A CA 1
ATOM 1667 C C . ARG A 1 207 ? 19.163 2.119 -21.536 1.00 91.50 207 ARG A C 1
ATOM 1669 O O . ARG A 1 207 ? 18.424 3.074 -21.318 1.00 91.50 207 ARG A O 1
ATOM 1676 N N . LEU A 1 208 ? 19.233 1.063 -20.728 1.00 95.62 208 LEU A N 1
ATOM 1677 C CA . LEU A 1 208 ? 18.349 0.847 -19.593 1.00 95.62 208 LEU A CA 1
ATOM 1678 C C . LEU A 1 208 ? 19.075 1.052 -18.261 1.00 95.62 208 LEU A C 1
ATOM 1680 O O . LEU A 1 208 ? 20.146 0.499 -18.028 1.00 95.62 208 LEU A O 1
ATOM 1684 N N . GLU A 1 209 ? 18.424 1.764 -17.348 1.00 96.56 209 GLU A N 1
ATOM 1685 C CA . GLU A 1 209 ? 18.766 1.786 -15.927 1.00 96.56 209 GLU A CA 1
ATOM 1686 C C . GLU A 1 209 ? 17.569 1.281 -15.119 1.00 96.56 209 GLU A C 1
ATOM 1688 O O . GLU A 1 209 ? 16.432 1.699 -15.352 1.00 96.56 209 GLU A O 1
ATOM 1693 N N . VAL A 1 210 ? 17.807 0.391 -14.155 1.00 98.19 210 VAL A N 1
ATOM 1694 C CA . VAL A 1 210 ? 16.771 -0.134 -13.263 1.00 98.19 210 VAL A CA 1
ATOM 1695 C C . VAL A 1 210 ? 17.160 0.119 -11.817 1.00 98.19 210 VAL A C 1
ATOM 1697 O O . VAL A 1 210 ? 18.204 -0.328 -11.344 1.00 98.19 210 VAL A O 1
ATOM 1700 N N . GLN A 1 211 ? 16.274 0.779 -11.083 1.00 97.75 211 GLN A N 1
ATOM 1701 C CA . GLN A 1 211 ? 16.473 1.070 -9.672 1.00 97.75 211 GLN A CA 1
ATOM 1702 C C . GLN A 1 211 ? 15.389 0.405 -8.819 1.00 97.75 211 GLN A C 1
ATOM 1704 O O . GLN A 1 211 ? 14.195 0.634 -9.011 1.00 97.75 211 GLN A O 1
ATOM 1709 N N . ILE A 1 212 ? 15.803 -0.416 -7.856 1.00 98.31 212 ILE A N 1
ATOM 1710 C CA . ILE A 1 212 ? 14.920 -1.088 -6.900 1.00 98.31 212 ILE A CA 1
ATOM 1711 C C . ILE A 1 212 ? 15.128 -0.460 -5.520 1.00 98.31 212 ILE A C 1
ATOM 1713 O O . ILE A 1 212 ? 16.196 -0.571 -4.921 1.00 98.31 212 ILE A O 1
ATOM 1717 N N . ILE A 1 213 ? 14.088 0.208 -5.026 1.00 97.25 213 ILE A N 1
ATOM 1718 C CA . ILE A 1 213 ? 14.098 0.977 -3.781 1.00 97.25 213 ILE A CA 1
ATOM 1719 C C . ILE A 1 213 ? 13.412 0.188 -2.665 1.00 97.25 213 ILE A C 1
ATOM 1721 O O . ILE A 1 213 ? 12.260 -0.235 -2.796 1.00 97.25 213 ILE A O 1
ATOM 1725 N N . GLY A 1 214 ? 14.091 0.052 -1.530 1.00 94.44 214 GLY A N 1
ATOM 1726 C CA . GLY A 1 214 ? 13.590 -0.624 -0.340 1.00 94.44 214 GLY A CA 1
ATOM 1727 C C . GLY A 1 214 ? 14.519 -1.732 0.138 1.00 94.44 214 GLY A C 1
ATOM 1728 O O . GLY A 1 214 ? 15.607 -1.924 -0.383 1.00 94.44 214 GLY A O 1
ATOM 1729 N N . GLU A 1 215 ? 14.055 -2.465 1.146 1.00 93.75 215 GLU A N 1
ATOM 1730 C CA . GLU A 1 215 ? 14.791 -3.559 1.786 1.00 93.75 215 GLU A CA 1
ATOM 1731 C C . GLU A 1 215 ? 13.887 -4.773 1.949 1.00 93.75 215 GLU A C 1
ATOM 1733 O O . GLU A 1 215 ? 12.648 -4.675 2.001 1.00 93.75 215 GLU A O 1
ATOM 1738 N N . GLY A 1 216 ? 14.497 -5.943 2.096 1.00 94.44 216 GLY A N 1
ATOM 1739 C CA . GLY A 1 216 ? 13.755 -7.120 2.502 1.00 94.44 216 GLY A CA 1
ATOM 1740 C C . GLY A 1 216 ? 14.557 -8.407 2.485 1.00 94.44 216 GLY A C 1
ATOM 1741 O O . GLY A 1 216 ? 15.671 -8.497 1.994 1.00 94.44 216 GLY A O 1
ATOM 1742 N N . ARG A 1 217 ? 13.938 -9.459 3.020 1.00 95.12 217 ARG A N 1
ATOM 1743 C CA . ARG A 1 217 ? 14.585 -10.762 3.239 1.00 95.12 217 ARG A CA 1
ATOM 1744 C C . ARG A 1 217 ? 15.136 -11.445 1.976 1.00 95.12 217 ARG A C 1
ATOM 1746 O O . ARG A 1 217 ? 15.826 -12.443 2.115 1.00 95.12 217 ARG A O 1
ATOM 1753 N N . ASN A 1 218 ? 14.739 -11.000 0.780 1.00 97.44 218 ASN A N 1
ATOM 1754 C CA . ASN A 1 218 ? 15.149 -11.593 -0.496 1.00 97.44 218 ASN A CA 1
ATOM 1755 C C . ASN A 1 218 ? 16.169 -10.720 -1.256 1.00 97.44 218 ASN A C 1
ATOM 1757 O O . ASN A 1 218 ? 16.446 -10.999 -2.412 1.00 97.44 218 ASN A O 1
ATOM 1761 N N . GLU A 1 219 ? 16.720 -9.678 -0.634 1.00 95.75 219 GLU A N 1
ATOM 1762 C CA . GLU A 1 219 ? 17.681 -8.757 -1.261 1.00 95.75 219 GLU A CA 1
ATOM 1763 C C . GLU A 1 219 ? 18.944 -9.470 -1.757 1.00 95.75 219 GLU A C 1
ATOM 1765 O O . GLU A 1 219 ? 19.155 -9.542 -2.964 1.00 95.75 219 GLU A O 1
ATOM 1770 N N . GLN A 1 220 ? 19.672 -10.156 -0.868 1.00 96.81 220 GLN A N 1
ATOM 1771 C CA . GLN A 1 220 ? 20.865 -10.938 -1.238 1.00 96.81 220 GLN A CA 1
ATOM 1772 C C . GLN A 1 220 ? 20.590 -12.019 -2.297 1.00 96.81 220 GLN A C 1
ATOM 1774 O O . GLN A 1 220 ? 21.469 -12.394 -3.069 1.00 96.81 220 GLN A O 1
ATOM 1779 N N . GLU A 1 221 ? 19.377 -12.578 -2.313 1.00 97.81 221 GLU A N 1
ATOM 1780 C CA . GLU A 1 221 ? 18.978 -13.561 -3.323 1.00 97.81 221 GLU A CA 1
ATOM 1781 C C . GLU A 1 221 ? 18.917 -12.917 -4.714 1.00 97.81 221 GLU A C 1
ATOM 1783 O O . GLU A 1 221 ? 19.434 -13.484 -5.677 1.00 97.81 221 GLU A O 1
ATOM 1788 N N . PHE A 1 222 ? 18.311 -11.734 -4.813 1.00 98.25 222 PHE A N 1
ATOM 1789 C CA . PHE A 1 222 ? 18.132 -11.024 -6.074 1.00 98.25 222 PHE A CA 1
ATOM 1790 C C . PHE A 1 222 ? 19.407 -10.324 -6.556 1.00 98.25 222 PHE A C 1
ATOM 1792 O O . PHE A 1 222 ? 19.634 -10.264 -7.762 1.00 98.25 222 PHE A O 1
ATOM 1799 N N . GLU A 1 223 ? 20.278 -9.872 -5.653 1.00 97.69 223 GLU A N 1
ATOM 1800 C CA . GLU A 1 223 ? 21.619 -9.390 -6.013 1.00 97.69 223 GLU A CA 1
ATOM 1801 C C . GLU A 1 223 ? 22.438 -10.498 -6.686 1.00 97.69 223 GLU A C 1
ATOM 1803 O O . GLU A 1 223 ? 22.914 -10.322 -7.807 1.00 97.69 223 GLU A O 1
ATOM 1808 N N . ARG A 1 224 ? 22.485 -11.697 -6.084 1.00 98.06 224 ARG A N 1
ATOM 1809 C CA . ARG A 1 224 ? 23.145 -12.870 -6.689 1.00 98.06 224 ARG A CA 1
ATOM 1810 C C . ARG A 1 224 ? 22.517 -13.282 -8.019 1.00 98.06 224 ARG A C 1
ATOM 1812 O O . ARG A 1 224 ? 23.211 -13.798 -8.892 1.00 98.06 224 ARG A O 1
ATOM 1819 N N . GLN A 1 225 ? 21.204 -13.108 -8.180 1.00 98.12 225 GLN A N 1
ATOM 1820 C CA . GLN A 1 225 ? 20.532 -13.341 -9.462 1.00 98.12 225 GLN A CA 1
ATOM 1821 C C . GLN A 1 225 ? 21.022 -12.343 -10.521 1.00 98.12 225 GLN A C 1
ATOM 1823 O O . GLN A 1 225 ? 21.335 -12.756 -11.635 1.00 98.12 225 GLN A O 1
ATOM 1828 N N . CYS A 1 226 ? 21.150 -11.058 -10.173 1.00 98.31 226 CYS A N 1
ATOM 1829 C CA . CYS A 1 226 ? 21.681 -10.037 -11.078 1.00 98.31 226 CYS A CA 1
ATOM 1830 C C . CYS A 1 226 ? 23.133 -10.328 -11.475 1.00 98.31 226 CYS A C 1
ATOM 1832 O O . CYS A 1 226 ? 23.458 -10.239 -12.654 1.00 98.31 226 CYS A O 1
ATOM 1834 N N . GLU A 1 227 ? 23.986 -10.721 -10.525 1.00 97.94 227 GLU A N 1
ATOM 1835 C CA . GLU A 1 227 ? 25.378 -11.111 -10.793 1.00 97.94 227 GLU A CA 1
ATOM 1836 C C . GLU A 1 227 ? 25.458 -12.291 -11.767 1.00 97.94 227 GLU A C 1
ATOM 1838 O O . GLU A 1 227 ? 26.138 -12.210 -12.788 1.00 97.94 227 GLU A O 1
ATOM 1843 N N . LYS A 1 228 ? 24.704 -13.367 -11.500 1.00 98.12 228 LYS A N 1
ATOM 1844 C CA . LYS A 1 228 ? 24.664 -14.561 -12.361 1.00 98.12 228 LYS A CA 1
ATOM 1845 C C . LYS A 1 228 ? 24.199 -14.266 -13.785 1.00 98.12 228 LYS A C 1
ATOM 1847 O O . LYS A 1 228 ? 24.612 -14.958 -14.709 1.00 98.12 228 LYS A O 1
ATOM 1852 N N . LEU A 1 229 ? 23.325 -13.277 -13.954 1.00 97.69 229 LEU A N 1
ATOM 1853 C CA . LEU A 1 229 ? 22.773 -12.883 -15.251 1.00 97.69 229 LEU A CA 1
ATOM 1854 C C . LEU A 1 229 ? 23.547 -11.734 -15.920 1.00 97.69 229 LEU A C 1
ATOM 1856 O O . LEU A 1 229 ? 23.160 -11.310 -17.008 1.00 97.69 229 LEU A O 1
ATOM 1860 N N . GLY A 1 230 ? 24.611 -11.219 -15.291 1.00 97.31 230 GLY A N 1
ATOM 1861 C CA . GLY A 1 230 ? 25.387 -10.087 -15.807 1.00 97.31 230 GLY A CA 1
ATOM 1862 C C . GLY A 1 230 ? 24.600 -8.772 -15.866 1.00 97.31 230 GLY A C 1
ATOM 1863 O O . GLY A 1 230 ? 24.801 -7.970 -16.773 1.00 97.31 230 GLY A O 1
ATOM 1864 N N . LEU A 1 231 ? 23.660 -8.564 -14.939 1.00 98.00 231 LEU A N 1
ATOM 1865 C CA . LEU A 1 231 ? 22.767 -7.397 -14.883 1.00 98.00 231 LEU A CA 1
ATOM 1866 C C . LEU A 1 231 ? 23.145 -6.383 -13.791 1.00 98.00 231 LEU A C 1
ATOM 1868 O O . LEU A 1 231 ? 22.445 -5.393 -13.604 1.00 98.00 231 LEU A O 1
ATOM 1872 N N . ASN A 1 232 ? 24.245 -6.598 -13.073 1.00 95.00 232 ASN A N 1
ATOM 1873 C CA . ASN A 1 232 ? 24.710 -5.757 -11.963 1.00 95.00 232 ASN A CA 1
ATOM 1874 C C . ASN A 1 232 ? 25.073 -4.313 -12.369 1.00 95.00 232 ASN A C 1
ATOM 1876 O O . ASN A 1 232 ? 25.093 -3.421 -11.523 1.00 95.00 232 ASN A O 1
ATOM 1880 N N . THR A 1 233 ? 25.357 -4.061 -13.649 1.00 95.31 233 THR A N 1
ATOM 1881 C CA . THR A 1 233 ? 25.578 -2.703 -14.177 1.00 95.31 233 THR A CA 1
ATOM 1882 C C . THR A 1 233 ? 24.277 -1.982 -14.541 1.00 95.31 233 THR A C 1
ATOM 1884 O O . THR A 1 233 ? 24.277 -0.755 -14.623 1.00 95.31 233 THR A O 1
ATOM 1887 N N . ILE A 1 234 ? 23.179 -2.728 -14.711 1.00 97.12 234 ILE A N 1
ATOM 1888 C CA . ILE A 1 234 ? 21.859 -2.237 -15.135 1.00 97.12 234 ILE A CA 1
ATOM 1889 C C . ILE A 1 234 ? 20.922 -2.086 -13.932 1.00 97.12 234 ILE A C 1
ATOM 1891 O O . ILE A 1 234 ? 20.202 -1.095 -13.832 1.00 97.12 234 ILE A O 1
ATOM 1895 N N . ILE A 1 235 ? 20.916 -3.066 -13.023 1.00 98.25 235 ILE A N 1
ATOM 1896 C CA . ILE A 1 235 ? 19.994 -3.147 -11.887 1.00 98.25 235 ILE A CA 1
ATOM 1897 C C . ILE A 1 235 ? 20.724 -2.784 -10.597 1.00 98.25 235 ILE A C 1
ATOM 1899 O O . ILE A 1 235 ? 21.708 -3.425 -10.231 1.00 98.25 235 ILE A O 1
ATOM 1903 N N . ARG A 1 236 ? 20.211 -1.781 -9.878 1.00 97.12 236 ARG A N 1
ATOM 1904 C CA . ARG A 1 236 ? 20.749 -1.330 -8.587 1.00 97.12 236 ARG A CA 1
ATOM 1905 C C . ARG A 1 236 ? 19.701 -1.407 -7.486 1.00 97.12 236 ARG A C 1
ATOM 1907 O O . ARG A 1 236 ? 18.585 -0.911 -7.647 1.00 97.12 236 ARG A O 1
ATOM 1914 N N . PHE A 1 237 ? 20.093 -1.970 -6.349 1.00 97.56 237 PHE A N 1
ATOM 1915 C CA . PHE A 1 237 ? 19.329 -1.942 -5.104 1.00 97.56 237 PHE A CA 1
ATOM 1916 C C . PHE A 1 237 ? 19.825 -0.779 -4.249 1.00 97.56 237 PHE A C 1
ATOM 1918 O O . PHE A 1 237 ? 21.031 -0.585 -4.117 1.00 97.56 237 PHE A O 1
ATOM 1925 N N . THR A 1 238 ? 18.918 0.031 -3.703 1.00 95.62 238 THR A N 1
ATOM 1926 C CA . THR A 1 238 ? 19.314 1.236 -2.945 1.00 95.62 238 THR A CA 1
ATOM 1927 C C . THR A 1 238 ? 19.212 1.097 -1.434 1.00 95.62 238 THR A C 1
ATOM 1929 O O . THR A 1 238 ? 19.510 2.057 -0.729 1.00 95.62 238 THR A O 1
ATOM 1932 N N . GLY A 1 239 ? 18.714 -0.033 -0.933 1.00 93.69 239 GLY A N 1
ATOM 1933 C CA . GLY A 1 239 ? 18.275 -0.147 0.454 1.00 93.69 239 GLY A CA 1
ATOM 1934 C C . GLY A 1 239 ? 17.070 0.753 0.763 1.00 93.69 239 GLY A C 1
ATOM 1935 O O . GLY A 1 239 ? 16.366 1.236 -0.139 1.00 93.69 239 GLY A O 1
ATOM 1936 N N . PHE A 1 240 ? 16.796 0.963 2.054 1.00 90.31 240 PHE A N 1
ATOM 1937 C CA . PHE A 1 240 ? 15.644 1.732 2.510 1.00 90.31 240 PHE A CA 1
ATOM 1938 C C . PHE A 1 240 ? 15.845 3.231 2.290 1.00 90.31 240 PHE A C 1
ATOM 1940 O O . PHE A 1 240 ? 16.857 3.813 2.670 1.00 90.31 240 PHE A O 1
ATOM 1947 N N . VAL A 1 241 ? 14.817 3.870 1.733 1.00 89.38 241 VAL A N 1
ATOM 1948 C CA . VAL A 1 241 ? 14.785 5.308 1.467 1.00 89.38 241 VAL A CA 1
ATOM 1949 C C . VAL A 1 241 ? 13.490 5.866 2.040 1.00 89.38 241 VAL A C 1
ATOM 1951 O O . VAL A 1 241 ? 12.409 5.353 1.741 1.00 89.38 241 VAL A O 1
ATOM 1954 N N . ASP A 1 242 ? 13.591 6.903 2.873 1.00 82.25 242 ASP A N 1
ATOM 1955 C CA . ASP A 1 242 ? 12.423 7.483 3.552 1.00 82.25 242 ASP A CA 1
ATOM 1956 C C . ASP A 1 242 ? 11.523 8.267 2.579 1.00 82.25 242 ASP A C 1
ATOM 1958 O O . ASP A 1 242 ? 10.294 8.164 2.635 1.00 82.25 242 ASP A O 1
ATOM 1962 N N . HIS A 1 243 ? 12.141 8.957 1.612 1.00 86.56 243 HIS A N 1
ATOM 1963 C CA . HIS A 1 243 ? 11.481 9.725 0.552 1.00 86.56 243 HIS A CA 1
ATOM 1964 C C . HIS A 1 243 ? 11.754 9.117 -0.838 1.00 86.56 243 HIS A C 1
ATOM 1966 O O . HIS A 1 243 ? 12.529 9.658 -1.625 1.00 86.56 243 HIS A O 1
ATOM 1972 N N . PRO A 1 244 ? 11.135 7.971 -1.187 1.00 90.31 244 PRO A N 1
ATOM 1973 C CA . PRO A 1 244 ? 11.430 7.272 -2.440 1.00 90.31 244 PRO A CA 1
ATOM 1974 C C . PRO A 1 244 ? 11.092 8.101 -3.688 1.00 90.31 244 PRO A C 1
ATOM 1976 O O . PRO A 1 244 ? 11.708 7.895 -4.731 1.00 90.31 244 PRO A O 1
ATOM 1979 N N . CYS A 1 245 ? 10.150 9.049 -3.601 1.00 90.56 245 CYS A N 1
ATOM 1980 C CA . CYS A 1 245 ? 9.770 9.915 -4.721 1.00 90.56 245 CYS A CA 1
ATOM 1981 C C . CYS A 1 245 ? 10.944 10.732 -5.278 1.00 90.56 245 CYS A C 1
ATOM 1983 O O . CYS A 1 245 ? 10.992 10.957 -6.486 1.00 90.56 245 CYS A O 1
ATOM 1985 N N . ASP A 1 246 ? 11.921 11.092 -4.442 1.00 89.50 246 ASP A N 1
ATOM 1986 C CA . ASP A 1 246 ? 13.094 11.867 -4.863 1.00 89.50 246 ASP A CA 1
ATOM 1987 C C . ASP A 1 246 ? 13.966 11.083 -5.849 1.00 89.50 246 ASP A C 1
ATOM 1989 O O . ASP A 1 246 ? 14.487 11.634 -6.818 1.00 89.50 246 ASP A O 1
ATOM 1993 N N . LEU A 1 247 ? 14.056 9.766 -5.655 1.00 90.81 247 LEU A N 1
ATOM 1994 C CA . LEU A 1 247 ? 14.776 8.859 -6.549 1.00 90.81 247 LEU A CA 1
ATOM 1995 C C . LEU A 1 247 ? 13.959 8.482 -7.791 1.00 90.81 247 LEU A C 1
ATOM 1997 O O . LEU A 1 247 ? 14.524 8.132 -8.829 1.00 90.81 247 LEU A O 1
ATOM 2001 N N . MET A 1 248 ? 12.630 8.566 -7.692 1.00 92.88 248 MET A N 1
ATOM 2002 C CA . MET A 1 248 ? 11.705 8.246 -8.778 1.00 92.88 248 MET A CA 1
ATOM 2003 C C . MET A 1 248 ? 11.457 9.426 -9.735 1.00 92.88 248 MET A C 1
ATOM 2005 O O . MET A 1 248 ? 11.075 9.183 -10.873 1.00 92.88 248 MET A O 1
ATOM 2009 N N . LYS A 1 249 ? 11.696 10.682 -9.325 1.00 86.56 249 LYS A N 1
ATOM 2010 C CA . LYS A 1 249 ? 11.367 11.935 -10.049 1.00 86.56 249 LYS A CA 1
ATOM 2011 C C . LYS A 1 249 ? 11.672 11.948 -11.561 1.00 86.56 249 LYS A C 1
ATOM 2013 O O . LYS A 1 249 ? 10.903 12.528 -12.321 1.00 86.56 249 LYS A O 1
ATOM 2018 N N . ASN A 1 250 ? 12.751 11.296 -11.996 1.00 87.69 250 ASN A N 1
ATOM 2019 C CA . ASN A 1 250 ? 13.175 11.238 -13.404 1.00 87.69 250 ASN A CA 1
ATOM 2020 C C . ASN A 1 250 ? 13.012 9.844 -14.037 1.00 87.69 250 ASN A C 1
ATOM 2022 O O . ASN A 1 250 ? 13.623 9.558 -15.060 1.00 87.69 250 ASN A O 1
ATOM 2026 N N . ALA A 1 251 ? 12.243 8.950 -13.417 1.00 94.25 251 ALA A N 1
ATOM 2027 C CA . ALA A 1 251 ? 11.960 7.648 -13.996 1.00 94.25 251 ALA A CA 1
ATOM 2028 C C . ALA A 1 251 ? 10.938 7.757 -15.137 1.00 94.25 251 ALA A C 1
ATOM 2030 O O . ALA A 1 251 ? 9.961 8.521 -15.076 1.00 94.25 251 ALA A O 1
ATOM 2031 N N . ASP A 1 252 ? 11.161 6.934 -16.156 1.00 95.12 252 ASP A N 1
ATOM 2032 C CA . ASP A 1 252 ? 10.301 6.796 -17.326 1.00 95.12 252 ASP A CA 1
ATOM 2033 C C . ASP A 1 252 ? 9.164 5.807 -17.071 1.00 95.12 252 ASP A C 1
ATOM 2035 O O . ASP A 1 252 ? 8.074 5.976 -17.609 1.00 95.12 252 ASP A O 1
ATOM 2039 N N . LEU A 1 253 ? 9.394 4.798 -16.225 1.00 97.19 253 LEU A N 1
ATOM 2040 C CA . LEU A 1 253 ? 8.411 3.765 -15.912 1.00 97.19 253 LEU A CA 1
ATOM 2041 C C . LEU A 1 253 ? 8.563 3.277 -14.471 1.00 97.19 253 LEU A C 1
ATOM 2043 O O . LEU A 1 253 ? 9.659 2.936 -14.027 1.00 97.19 253 LEU A O 1
ATOM 2047 N N . PHE A 1 254 ? 7.447 3.176 -13.753 1.00 98.19 254 PHE A N 1
ATOM 2048 C CA . PHE A 1 254 ? 7.393 2.465 -12.482 1.00 98.19 254 PHE A CA 1
ATOM 2049 C C . PHE A 1 254 ? 6.894 1.040 -12.719 1.00 98.19 254 PHE A C 1
ATOM 2051 O O . PHE A 1 254 ? 5.847 0.852 -13.335 1.00 98.19 254 PHE A O 1
ATOM 2058 N N . VAL A 1 255 ? 7.599 0.031 -12.208 1.00 98.56 255 VAL A N 1
ATOM 2059 C CA . VAL A 1 255 ? 7.219 -1.377 -12.387 1.00 98.56 255 VAL A CA 1
ATOM 2060 C C . VAL A 1 255 ? 6.953 -2.032 -11.041 1.00 98.56 255 VAL A C 1
ATOM 2062 O O . VAL A 1 255 ? 7.800 -2.005 -10.150 1.00 98.56 255 VAL A O 1
ATOM 2065 N N . LEU A 1 256 ? 5.795 -2.675 -10.883 1.00 97.94 256 LEU A N 1
ATOM 2066 C CA . LEU A 1 256 ? 5.520 -3.517 -9.719 1.00 97.94 256 LEU A CA 1
ATOM 2067 C C . LEU A 1 256 ? 4.703 -4.754 -10.087 1.00 97.94 256 LEU A C 1
ATOM 2069 O O . LEU A 1 256 ? 3.513 -4.674 -10.379 1.00 97.94 256 LEU A O 1
ATOM 2073 N N . LEU A 1 257 ? 5.335 -5.918 -9.984 1.00 97.69 257 LEU A N 1
ATOM 2074 C CA . LEU A 1 257 ? 4.806 -7.197 -10.451 1.00 97.69 257 LEU A CA 1
ATOM 2075 C C . LEU A 1 257 ? 4.414 -8.058 -9.249 1.00 97.69 257 LEU A C 1
ATOM 2077 O O . LEU A 1 257 ? 4.949 -9.143 -9.031 1.00 97.69 257 LEU A O 1
ATOM 2081 N N . SER A 1 258 ? 3.522 -7.565 -8.395 1.00 95.06 258 SER A N 1
ATOM 2082 C CA . SER A 1 258 ? 3.160 -8.221 -7.130 1.00 95.06 258 SER A CA 1
ATOM 2083 C C . SER A 1 258 ? 2.160 -9.365 -7.290 1.00 95.06 258 SER A C 1
ATOM 2085 O O . SER A 1 258 ? 1.240 -9.259 -8.078 1.00 95.06 258 SER A O 1
ATOM 2087 N N . GLU A 1 259 ? 2.303 -10.470 -6.546 1.00 92.38 259 GLU A N 1
ATOM 2088 C CA . GLU A 1 259 ? 1.396 -11.637 -6.664 1.00 92.38 259 GLU A CA 1
ATOM 2089 C C . GLU A 1 259 ? 0.011 -11.290 -6.125 1.00 92.38 259 GLU A C 1
ATOM 2091 O O . GLU A 1 259 ? -1.006 -11.781 -6.604 1.00 92.38 259 GLU A O 1
ATOM 2096 N N . ARG A 1 260 ? -0.006 -10.466 -5.073 1.00 87.00 260 ARG A N 1
ATOM 2097 C CA . ARG A 1 260 ? -1.210 -10.007 -4.386 1.00 87.00 260 ARG A CA 1
ATOM 2098 C C . ARG A 1 260 ? -0.982 -8.613 -3.850 1.00 87.00 260 ARG A C 1
ATOM 2100 O O . ARG A 1 260 ? 0.001 -8.394 -3.135 1.00 87.00 260 ARG A O 1
ATOM 2107 N N . GLU A 1 261 ? -1.927 -7.726 -4.116 1.00 85.50 261 GLU A N 1
ATOM 2108 C CA . GLU A 1 261 ? -1.973 -6.361 -3.597 1.00 85.50 261 GLU A CA 1
ATOM 2109 C C . GLU A 1 261 ? -3.371 -6.005 -3.082 1.00 85.50 261 GLU A C 1
ATOM 2111 O O . GLU A 1 261 ? -4.373 -6.592 -3.475 1.00 85.50 261 GLU A O 1
ATOM 2116 N N . GLY A 1 262 ? -3.436 -5.036 -2.171 1.00 83.50 262 GLY A N 1
ATOM 2117 C CA . GLY A 1 262 ? -4.655 -4.249 -1.973 1.00 83.50 262 GLY A CA 1
ATOM 2118 C C . GLY A 1 262 ? -4.592 -3.037 -2.899 1.00 83.50 262 GLY A C 1
ATOM 2119 O O . GLY A 1 262 ? -4.400 -3.178 -4.101 1.00 83.50 262 GLY A O 1
ATOM 2120 N N . ILE A 1 263 ? -4.635 -1.846 -2.309 1.00 89.88 263 ILE A N 1
ATOM 2121 C CA . ILE A 1 263 ? -4.125 -0.622 -2.934 1.00 89.88 263 ILE A CA 1
ATOM 2122 C C . ILE A 1 263 ? -2.645 -0.460 -2.571 1.00 89.88 263 ILE A C 1
ATOM 2124 O O . ILE A 1 263 ? -2.297 -0.382 -1.387 1.00 89.88 263 ILE A O 1
ATOM 2128 N N . SER A 1 264 ? -1.776 -0.443 -3.584 1.00 91.19 264 SER A N 1
ATOM 2129 C CA . SER A 1 264 ? -0.325 -0.320 -3.410 1.00 91.19 264 SER A CA 1
ATOM 2130 C C . SER A 1 264 ? 0.082 1.138 -3.198 1.00 91.19 264 SER A C 1
ATOM 2132 O O . SER A 1 264 ? -0.077 1.970 -4.088 1.00 91.19 264 SER A O 1
ATOM 2134 N N . ASN A 1 265 ? 0.671 1.435 -2.036 1.00 91.75 265 ASN A N 1
ATOM 2135 C CA . ASN A 1 265 ? 1.205 2.770 -1.749 1.00 91.75 265 ASN A CA 1
ATOM 2136 C C . ASN A 1 265 ? 2.333 3.160 -2.705 1.00 91.75 265 ASN A C 1
ATOM 2138 O O . ASN A 1 265 ? 2.395 4.309 -3.097 1.00 91.75 265 ASN A O 1
ATOM 2142 N N . SER A 1 266 ? 3.185 2.218 -3.112 1.00 93.56 266 SER A N 1
ATOM 2143 C CA . SER A 1 266 ? 4.308 2.521 -4.006 1.00 93.56 266 SER A CA 1
ATOM 2144 C C . SER A 1 266 ? 3.843 2.874 -5.422 1.00 93.56 266 SER A C 1
ATOM 2146 O O . SER A 1 266 ? 4.454 3.709 -6.074 1.00 93.56 266 SER A O 1
ATOM 2148 N N . ILE A 1 267 ? 2.720 2.298 -5.873 1.00 96.00 267 ILE A N 1
ATOM 2149 C CA . ILE A 1 267 ? 2.072 2.711 -7.128 1.00 96.00 267 ILE A CA 1
ATOM 2150 C C . ILE A 1 267 ? 1.475 4.112 -6.971 1.00 96.00 267 ILE A C 1
ATOM 2152 O O . ILE A 1 267 ? 1.721 4.965 -7.814 1.00 96.00 267 ILE A O 1
ATOM 2156 N N . LEU A 1 268 ? 0.759 4.378 -5.873 1.00 95.25 268 LEU A N 1
ATOM 2157 C CA . LEU A 1 268 ? 0.240 5.720 -5.581 1.00 95.25 268 LEU A CA 1
ATOM 2158 C C . LEU A 1 268 ? 1.357 6.778 -5.528 1.00 95.25 268 LEU A C 1
ATOM 2160 O O . LEU A 1 268 ? 1.213 7.837 -6.128 1.00 95.25 268 LEU A O 1
ATOM 2164 N N . GLU A 1 269 ? 2.474 6.474 -4.862 1.00 94.62 269 GLU A N 1
ATOM 2165 C CA . GLU A 1 269 ? 3.674 7.319 -4.778 1.00 94.62 269 GLU A CA 1
ATOM 2166 C C . GLU A 1 269 ? 4.281 7.590 -6.170 1.00 94.62 269 GLU A C 1
ATOM 2168 O O . GLU A 1 269 ? 4.702 8.707 -6.438 1.00 94.62 269 GLU A O 1
ATOM 2173 N N . ALA A 1 270 ? 4.292 6.619 -7.089 1.00 95.81 270 ALA A N 1
ATOM 2174 C CA . ALA A 1 270 ? 4.764 6.840 -8.462 1.00 95.81 270 ALA A CA 1
ATOM 2175 C C . ALA A 1 270 ? 3.801 7.708 -9.294 1.00 95.81 270 ALA A C 1
ATOM 2177 O O . ALA A 1 270 ? 4.221 8.554 -10.087 1.00 95.81 270 ALA A O 1
ATOM 2178 N N . MET A 1 271 ? 2.496 7.523 -9.095 1.00 96.12 271 MET A N 1
ATOM 2179 C CA . MET A 1 271 ? 1.461 8.286 -9.792 1.00 96.12 271 MET A CA 1
ATOM 2180 C C . MET A 1 271 ? 1.421 9.756 -9.341 1.00 96.12 271 MET A C 1
ATOM 2182 O O . MET A 1 271 ? 1.094 10.617 -10.154 1.00 96.12 271 MET A O 1
ATOM 2186 N N . THR A 1 272 ? 1.801 10.085 -8.097 1.00 95.44 272 THR A N 1
ATOM 2187 C CA . THR A 1 272 ? 1.838 11.487 -7.611 1.00 95.44 272 THR A CA 1
ATOM 2188 C C . THR A 1 272 ? 2.896 12.347 -8.291 1.00 95.44 272 THR A C 1
ATOM 2190 O O . THR A 1 272 ? 2.813 13.571 -8.247 1.00 95.44 272 THR A O 1
ATOM 2193 N N . ILE A 1 273 ? 3.874 11.713 -8.931 1.00 93.94 273 ILE A N 1
ATOM 2194 C CA . ILE A 1 273 ? 4.944 12.356 -9.699 1.00 93.94 273 ILE A CA 1
ATOM 2195 C C . ILE A 1 273 ? 4.835 12.039 -11.199 1.00 93.94 273 ILE A C 1
ATOM 2197 O O . ILE A 1 273 ? 5.780 12.235 -11.963 1.00 93.94 273 ILE A O 1
ATOM 2201 N N . GLY A 1 274 ? 3.669 11.547 -11.633 1.00 94.69 274 GLY A N 1
ATOM 2202 C CA . GLY A 1 274 ? 3.320 11.413 -13.046 1.00 94.69 274 GLY A CA 1
ATOM 2203 C C . GLY A 1 274 ? 4.165 10.386 -13.791 1.00 94.69 274 GLY A C 1
ATOM 2204 O O . GLY A 1 274 ? 4.487 10.574 -14.965 1.00 94.69 274 GLY A O 1
ATOM 2205 N N . ILE A 1 275 ? 4.604 9.320 -13.121 1.00 94.12 275 ILE A N 1
ATOM 2206 C CA . ILE A 1 275 ? 5.298 8.206 -13.777 1.00 94.12 275 ILE A CA 1
ATOM 2207 C C . ILE A 1 275 ? 4.244 7.196 -14.246 1.00 94.12 275 ILE A C 1
ATOM 2209 O O . ILE A 1 275 ? 3.397 6.799 -13.441 1.00 94.12 275 ILE A O 1
ATOM 2213 N N . PRO A 1 276 ? 4.260 6.768 -15.522 1.00 95.12 276 PRO A N 1
ATOM 2214 C CA . PRO A 1 276 ? 3.402 5.677 -15.959 1.00 95.12 276 PRO A CA 1
ATOM 2215 C C . PRO A 1 276 ? 3.780 4.387 -15.222 1.00 95.12 276 PRO A C 1
ATOM 2217 O O . PRO A 1 276 ? 4.946 4.135 -14.915 1.00 95.12 276 PRO A O 1
ATOM 2220 N N . VAL A 1 277 ? 2.783 3.558 -14.931 1.00 97.75 277 VAL A N 1
ATOM 2221 C CA . VAL A 1 277 ? 2.962 2.351 -14.117 1.00 97.75 277 VAL A CA 1
ATOM 2222 C C . VAL A 1 277 ? 2.717 1.108 -14.959 1.00 97.75 277 VAL A C 1
ATOM 2224 O O . VAL A 1 277 ? 1.679 1.018 -15.601 1.00 97.75 277 VAL A O 1
ATOM 2227 N N . LEU A 1 278 ? 3.620 0.132 -14.899 1.00 98.38 278 LEU A N 1
ATOM 2228 C CA . LEU A 1 278 ? 3.396 -1.243 -15.342 1.00 98.38 278 LEU A CA 1
ATOM 2229 C C . LEU A 1 278 ? 3.210 -2.144 -14.118 1.00 98.38 278 LEU A C 1
ATOM 2231 O O . LEU A 1 278 ? 4.085 -2.231 -13.251 1.00 98.38 278 LEU A O 1
ATOM 2235 N N . SER A 1 279 ? 2.075 -2.832 -14.032 1.00 98.06 279 SER A N 1
ATOM 2236 C CA . SER A 1 279 ? 1.786 -3.721 -12.909 1.00 98.06 279 SER A CA 1
ATOM 2237 C C . SER A 1 279 ? 1.031 -4.973 -13.328 1.00 98.06 279 SER A C 1
ATOM 2239 O O . SER A 1 279 ? 0.436 -5.040 -14.395 1.00 98.06 279 SER A O 1
ATOM 2241 N N . THR A 1 280 ? 1.052 -5.991 -12.476 1.00 96.75 280 THR A N 1
ATOM 2242 C CA . THR A 1 280 ? 0.213 -7.177 -12.649 1.00 96.75 280 THR A CA 1
ATOM 2243 C C . THR A 1 280 ? -1.205 -6.914 -12.160 1.00 96.75 280 THR A C 1
ATOM 2245 O O . THR A 1 280 ? -1.406 -6.292 -11.114 1.00 96.75 280 THR A O 1
ATOM 2248 N N . ASP A 1 281 ? -2.190 -7.449 -12.875 1.00 93.00 281 ASP A N 1
ATOM 2249 C CA . ASP A 1 281 ? -3.605 -7.354 -12.513 1.00 93.00 281 ASP A CA 1
ATOM 2250 C C . ASP A 1 281 ? -3.938 -8.236 -11.297 1.00 93.00 281 ASP A C 1
ATOM 2252 O O . ASP A 1 281 ? -4.286 -9.410 -11.420 1.00 93.00 281 ASP A O 1
ATOM 2256 N N . THR A 1 282 ? -3.769 -7.690 -10.090 1.00 89.31 282 THR A N 1
ATOM 2257 C CA . THR A 1 282 ? -4.082 -8.407 -8.844 1.00 89.31 282 THR A CA 1
ATOM 2258 C C . THR A 1 282 ? -4.781 -7.498 -7.848 1.00 89.31 282 THR A C 1
ATOM 2260 O O . THR A 1 282 ? -4.394 -6.344 -7.664 1.00 89.31 282 THR A O 1
ATOM 2263 N N . GLY A 1 283 ? -5.762 -8.043 -7.132 1.00 86.12 283 GLY A N 1
ATOM 2264 C CA . GLY A 1 283 ? -6.413 -7.354 -6.026 1.00 86.12 283 GLY A CA 1
ATOM 2265 C C . GLY A 1 283 ? -6.965 -5.977 -6.399 1.00 86.12 283 GLY A C 1
ATOM 2266 O O . GLY A 1 283 ? -7.741 -5.853 -7.341 1.00 86.12 283 GLY A O 1
ATOM 2267 N N . GLY A 1 284 ? -6.568 -4.938 -5.660 1.00 89.44 284 GLY A N 1
ATOM 2268 C CA . GLY A 1 284 ? -7.041 -3.565 -5.882 1.00 89.44 284 GLY A CA 1
ATOM 2269 C C . GLY A 1 284 ? -6.341 -2.805 -7.017 1.00 89.44 284 GLY A C 1
ATOM 2270 O O . GLY A 1 284 ? -6.631 -1.629 -7.209 1.00 89.44 284 GLY A O 1
ATOM 2271 N N . ILE A 1 285 ? -5.419 -3.414 -7.774 1.00 92.94 285 ILE A N 1
ATOM 2272 C CA . ILE A 1 285 ? -4.620 -2.686 -8.780 1.00 92.94 285 ILE A CA 1
ATOM 2273 C C . ILE A 1 285 ? -5.475 -2.091 -9.909 1.00 92.94 285 ILE A C 1
ATOM 2275 O O . ILE A 1 285 ? -5.207 -0.967 -10.327 1.00 92.94 285 ILE A O 1
ATOM 2279 N N . LYS A 1 286 ? -6.558 -2.757 -10.325 1.00 93.12 286 LYS A N 1
ATOM 2280 C CA . LYS A 1 286 ? -7.529 -2.217 -11.301 1.00 93.12 286 LYS A CA 1
ATOM 2281 C C . LYS A 1 286 ? -8.262 -0.955 -10.843 1.00 93.12 286 LYS A C 1
ATOM 2283 O O . LYS A 1 286 ? -8.847 -0.254 -11.660 1.00 93.12 286 LYS A O 1
ATOM 2288 N N . GLU A 1 287 ? -8.256 -0.661 -9.545 1.00 93.56 287 GLU A N 1
ATOM 2289 C CA . GLU A 1 287 ? -8.820 0.586 -9.013 1.00 93.56 287 GLU A CA 1
ATOM 2290 C C . GLU A 1 287 ? -7.827 1.757 -9.130 1.00 93.56 287 GLU A C 1
ATOM 2292 O O . GLU A 1 287 ? -8.238 2.913 -9.068 1.00 93.56 287 GLU A O 1
ATOM 2297 N N . LEU A 1 288 ? -6.531 1.469 -9.321 1.00 92.81 288 LEU A N 1
ATOM 2298 C CA . LEU A 1 288 ? -5.466 2.458 -9.531 1.00 92.81 288 LEU A CA 1
ATOM 2299 C C . LEU A 1 288 ? -5.128 2.642 -11.011 1.00 92.81 288 LEU A C 1
ATOM 2301 O O . LEU A 1 288 ? -4.895 3.759 -11.472 1.00 92.81 288 LEU A O 1
ATOM 2305 N N . ILE A 1 289 ? -5.072 1.533 -11.746 1.00 95.50 289 ILE A N 1
ATOM 2306 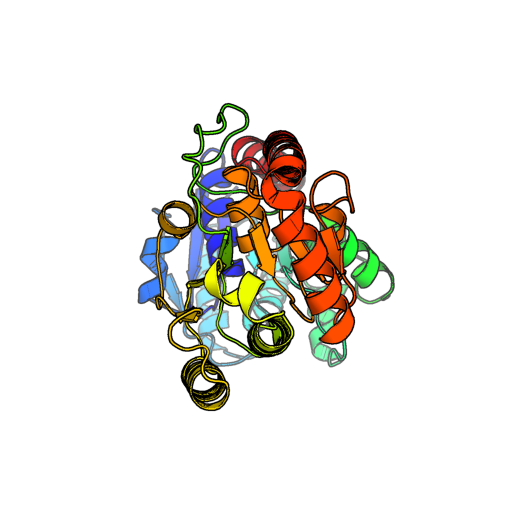C CA . ILE A 1 289 ? -4.604 1.485 -13.125 1.00 95.50 289 ILE A CA 1
ATOM 2307 C C . ILE A 1 289 ? -5.762 1.071 -14.017 1.00 95.50 289 ILE A C 1
ATOM 2309 O O . ILE A 1 289 ? -6.243 -0.061 -13.960 1.00 95.50 289 ILE A O 1
ATOM 2313 N N . LYS A 1 290 ? -6.170 2.001 -14.876 1.00 95.00 290 LYS A N 1
ATOM 2314 C CA . LYS A 1 290 ? -6.968 1.704 -16.053 1.00 95.00 290 LYS A CA 1
ATOM 2315 C C . LYS A 1 290 ? -6.006 1.385 -17.186 1.00 95.00 290 LYS A C 1
ATOM 2317 O O . LYS A 1 290 ? -5.218 2.250 -17.582 1.00 95.00 290 LYS A O 1
ATOM 2322 N N . ASP A 1 291 ? -6.044 0.140 -17.638 1.00 96.50 291 ASP A N 1
ATOM 2323 C CA . ASP A 1 291 ? -5.115 -0.366 -18.643 1.00 96.50 291 ASP A CA 1
ATOM 2324 C C . ASP A 1 291 ? -5.129 0.499 -19.911 1.00 96.50 291 ASP A C 1
ATOM 2326 O O . ASP A 1 291 ? -6.184 0.960 -20.344 1.00 96.50 291 ASP A O 1
ATOM 2330 N N . GLU A 1 292 ? -3.943 0.785 -20.441 1.00 94.69 292 GLU A N 1
ATOM 2331 C CA . GLU A 1 292 ? -3.680 1.690 -21.568 1.00 94.69 292 GLU A CA 1
ATOM 2332 C C . GLU A 1 292 ? -4.176 3.151 -21.427 1.00 94.69 292 GLU A C 1
ATOM 2334 O O . GLU A 1 292 ? -3.918 3.982 -22.304 1.00 94.69 292 GLU A O 1
ATOM 2339 N N . GLU A 1 293 ? -4.804 3.531 -20.309 1.00 94.69 293 GLU A N 1
ATOM 2340 C CA . GLU A 1 293 ? -5.269 4.900 -20.040 1.00 94.69 293 GLU A CA 1
ATOM 2341 C C . GLU A 1 293 ? -4.388 5.605 -19.002 1.00 94.69 293 GLU A C 1
ATOM 2343 O O . GLU A 1 293 ? -3.861 6.684 -19.277 1.00 94.69 293 GLU A O 1
ATOM 2348 N N . THR A 1 294 ? -4.213 5.005 -17.821 1.00 93.75 294 THR A N 1
ATOM 2349 C CA . THR A 1 294 ? -3.440 5.576 -16.697 1.00 93.75 294 THR A CA 1
ATOM 2350 C C . THR A 1 294 ? -2.187 4.766 -16.359 1.00 93.75 294 THR A C 1
ATOM 2352 O O . THR A 1 294 ? -1.462 5.085 -15.422 1.00 93.75 294 THR A O 1
ATOM 2355 N N . GLY A 1 295 ? -1.922 3.703 -17.112 1.00 96.88 295 GLY A N 1
ATOM 2356 C CA . GLY A 1 295 ? -0.796 2.798 -16.926 1.00 96.88 295 GLY A CA 1
ATOM 2357 C C . GLY A 1 295 ? -1.009 1.533 -17.745 1.00 96.88 295 GLY A C 1
ATOM 2358 O O . GLY A 1 295 ? -1.739 1.554 -18.733 1.00 96.88 295 GLY A O 1
ATOM 2359 N N . PHE A 1 296 ? -0.376 0.446 -17.328 1.00 97.94 296 PHE A N 1
ATOM 2360 C CA . PHE A 1 296 ? -0.342 -0.817 -18.048 1.00 97.94 296 PHE A CA 1
ATOM 2361 C C . PHE A 1 296 ? -0.548 -1.974 -17.082 1.00 97.94 296 PHE A C 1
ATOM 2363 O O . PHE A 1 296 ? 0.113 -2.058 -16.039 1.00 97.94 296 PHE A O 1
ATOM 2370 N N . LEU A 1 297 ? -1.438 -2.882 -17.455 1.00 98.06 297 LEU A N 1
ATOM 2371 C CA . LEU A 1 297 ? -1.610 -4.166 -16.806 1.00 98.06 297 LEU A CA 1
ATOM 2372 C C . LEU A 1 297 ? -0.952 -5.252 -17.654 1.00 98.06 297 LEU A C 1
ATOM 2374 O O . LEU A 1 297 ? -1.052 -5.263 -18.877 1.00 98.06 297 LEU A O 1
ATOM 2378 N N . VAL A 1 298 ? -0.257 -6.174 -16.996 1.00 97.94 298 VAL A N 1
ATOM 2379 C CA . VAL A 1 298 ? 0.399 -7.297 -17.667 1.00 97.94 298 VAL A CA 1
ATOM 2380 C C . VAL A 1 298 ? 0.140 -8.598 -16.930 1.00 97.94 298 VAL A C 1
ATOM 2382 O O . VAL A 1 298 ? -0.002 -8.642 -15.704 1.00 97.94 298 VAL A O 1
ATOM 2385 N N . GLU A 1 299 ? 0.080 -9.679 -17.694 1.00 97.06 299 GLU A N 1
ATOM 2386 C CA . GLU A 1 299 ? 0.071 -11.021 -17.139 1.00 97.06 299 GLU A CA 1
ATOM 2387 C C . GLU A 1 299 ? 1.387 -11.295 -16.394 1.00 97.06 299 GLU A C 1
ATOM 2389 O O . GLU A 1 299 ? 2.466 -10.867 -16.804 1.00 97.06 299 GLU A O 1
ATOM 2394 N N . ARG A 1 300 ? 1.309 -12.013 -15.271 1.00 96.81 300 ARG A N 1
ATOM 2395 C CA . ARG A 1 300 ? 2.465 -12.326 -14.422 1.00 96.81 300 ARG A CA 1
ATOM 2396 C C . ARG A 1 300 ? 3.298 -13.482 -15.002 1.00 96.81 300 ARG A C 1
ATOM 2398 O O . ARG A 1 300 ? 3.412 -14.534 -14.377 1.00 96.81 300 ARG A O 1
ATOM 2405 N N . SER A 1 301 ? 3.900 -13.277 -16.166 1.00 97.75 301 SER A N 1
ATOM 2406 C CA . SER A 1 301 ? 4.804 -14.230 -16.819 1.00 97.75 301 SER A CA 1
ATOM 2407 C C . SER A 1 301 ? 5.981 -13.498 -17.456 1.00 97.75 301 SER A C 1
ATOM 2409 O O . SER A 1 301 ? 5.822 -12.389 -17.965 1.00 97.75 301 SER A O 1
ATOM 2411 N N . VAL A 1 302 ? 7.175 -14.098 -17.387 1.00 98.25 302 VAL A N 1
ATOM 2412 C CA . VAL A 1 302 ? 8.420 -13.459 -17.851 1.00 98.25 302 VAL A CA 1
ATOM 2413 C C . VAL A 1 302 ? 8.278 -13.007 -19.303 1.00 98.25 302 VAL A C 1
ATOM 2415 O O . VAL A 1 302 ? 8.499 -11.836 -19.579 1.00 98.25 302 VAL A O 1
ATOM 2418 N N . ASP A 1 303 ? 7.777 -13.869 -20.188 1.00 98.31 303 ASP A N 1
ATOM 2419 C CA . ASP A 1 303 ? 7.632 -13.560 -21.615 1.00 98.31 303 ASP A CA 1
ATOM 2420 C C . ASP A 1 303 ? 6.699 -12.370 -21.881 1.00 98.31 303 ASP A C 1
ATOM 2422 O O . ASP A 1 303 ? 7.016 -11.488 -22.680 1.00 98.31 303 ASP A O 1
ATOM 2426 N N . LYS A 1 304 ? 5.554 -12.300 -21.187 1.00 98.50 304 LYS A N 1
ATOM 2427 C CA . LYS A 1 304 ? 4.595 -11.194 -21.347 1.00 98.50 304 LYS A CA 1
ATOM 2428 C C . LYS A 1 304 ? 5.142 -9.893 -20.775 1.00 98.50 304 LYS A C 1
ATOM 2430 O O . LYS A 1 304 ? 4.939 -8.836 -21.369 1.00 98.50 304 LYS A O 1
ATOM 2435 N N . ILE A 1 305 ? 5.856 -9.966 -19.652 1.00 98.69 305 ILE A N 1
ATOM 2436 C CA . ILE A 1 305 ? 6.515 -8.809 -19.043 1.00 98.69 305 ILE A CA 1
ATOM 2437 C C . ILE A 1 305 ? 7.630 -8.302 -19.960 1.00 98.69 305 ILE A C 1
ATOM 2439 O O . ILE A 1 305 ? 7.671 -7.106 -20.229 1.00 98.69 305 ILE A O 1
ATOM 2443 N N . THR A 1 306 ? 8.492 -9.180 -20.478 1.00 98.69 306 THR A N 1
ATOM 2444 C CA . THR A 1 306 ? 9.556 -8.821 -21.426 1.00 98.69 306 THR A CA 1
ATOM 2445 C C . THR A 1 306 ? 8.977 -8.167 -22.670 1.00 98.69 306 THR A C 1
ATOM 2447 O O . THR A 1 306 ? 9.384 -7.059 -22.999 1.00 98.69 306 THR A O 1
ATOM 2450 N N . ALA A 1 307 ? 7.977 -8.786 -23.308 1.00 98.38 307 ALA A N 1
ATOM 2451 C CA . ALA A 1 307 ? 7.338 -8.223 -24.496 1.00 98.38 307 ALA A CA 1
ATOM 2452 C C . ALA A 1 307 ? 6.745 -6.832 -24.226 1.00 98.38 307 ALA A C 1
ATOM 2454 O O . ALA A 1 307 ? 6.920 -5.914 -25.029 1.00 98.38 307 ALA A O 1
ATOM 2455 N N . LYS A 1 308 ? 6.090 -6.646 -23.070 1.00 98.06 308 LYS A N 1
ATOM 2456 C CA . LYS A 1 308 ? 5.541 -5.339 -22.702 1.00 98.06 308 LYS A CA 1
ATOM 2457 C C . LYS A 1 308 ? 6.645 -4.320 -22.425 1.00 98.06 308 LYS A C 1
ATOM 2459 O O . LYS A 1 308 ? 6.529 -3.182 -22.855 1.00 98.06 308 LYS A O 1
ATOM 2464 N N . LEU A 1 309 ? 7.725 -4.700 -21.746 1.00 98.06 309 LEU A N 1
ATOM 2465 C CA . LEU A 1 309 ? 8.860 -3.807 -21.503 1.00 98.06 309 LEU A CA 1
ATOM 2466 C C . LEU A 1 309 ? 9.546 -3.382 -22.805 1.00 98.06 309 LEU A C 1
ATOM 2468 O O . LEU A 1 309 ? 9.816 -2.194 -22.952 1.00 98.06 309 LEU A O 1
ATOM 2472 N N . THR A 1 310 ? 9.755 -4.300 -23.753 1.00 97.44 310 THR A N 1
ATOM 2473 C CA . THR A 1 310 ? 10.265 -3.982 -25.097 1.00 97.44 310 THR A CA 1
ATOM 2474 C C . THR A 1 310 ? 9.417 -2.894 -25.752 1.00 97.44 310 THR A C 1
ATOM 2476 O O . THR A 1 310 ? 9.940 -1.836 -26.098 1.00 97.44 310 THR A O 1
ATOM 2479 N N . GLU A 1 311 ? 8.095 -3.097 -25.807 1.00 96.19 311 GLU A N 1
ATOM 2480 C CA . GLU A 1 311 ? 7.163 -2.124 -26.383 1.00 96.19 311 GLU A CA 1
ATOM 2481 C C . GLU A 1 311 ? 7.290 -0.740 -25.721 1.00 96.19 311 GLU A C 1
ATOM 2483 O O . GLU A 1 311 ? 7.333 0.288 -26.399 1.00 96.19 311 GLU A O 1
ATOM 2488 N N . LEU A 1 312 ? 7.339 -0.693 -24.386 1.00 95.38 312 LEU A N 1
ATOM 2489 C CA . LEU A 1 312 ? 7.356 0.564 -23.634 1.00 95.38 312 LEU A CA 1
ATOM 2490 C C . LEU A 1 312 ? 8.682 1.319 -23.761 1.00 95.38 312 LEU A C 1
ATOM 2492 O O . LEU A 1 312 ? 8.669 2.550 -23.822 1.00 95.38 312 LEU A O 1
ATOM 2496 N N . ILE A 1 313 ? 9.804 0.598 -23.814 1.00 93.81 313 ILE A N 1
ATOM 2497 C CA . ILE A 1 313 ? 11.138 1.188 -23.979 1.00 93.81 313 ILE A CA 1
ATOM 2498 C C . ILE A 1 313 ? 11.257 1.832 -25.363 1.00 93.81 313 ILE A C 1
ATOM 2500 O O . ILE A 1 313 ? 11.715 2.969 -25.479 1.00 93.81 313 ILE A O 1
ATOM 2504 N N . GLU A 1 314 ? 10.790 1.151 -26.410 1.00 92.06 314 GLU A N 1
ATOM 2505 C CA . GLU A 1 314 ? 10.798 1.675 -27.781 1.00 92.06 314 GLU A CA 1
ATOM 2506 C C . GLU A 1 314 ? 9.871 2.883 -27.947 1.00 92.06 314 GLU A C 1
ATOM 2508 O O . GLU A 1 314 ? 10.172 3.823 -28.682 1.00 92.06 314 GLU A O 1
ATOM 2513 N N . LYS A 1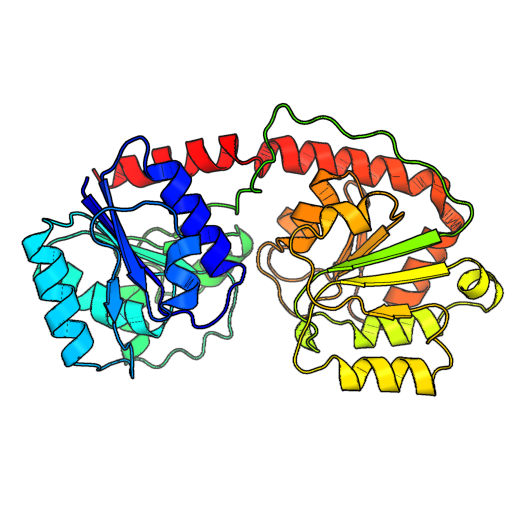 315 ? 8.758 2.900 -27.210 1.00 88.06 315 LYS A N 1
ATOM 2514 C CA . LYS A 1 315 ? 7.735 3.946 -27.269 1.00 88.06 315 LYS A CA 1
ATOM 2515 C C . LYS A 1 315 ? 7.901 5.053 -26.218 1.00 88.06 315 LYS A C 1
ATOM 2517 O O . LYS A 1 315 ? 6.919 5.753 -25.945 1.00 88.06 315 LYS A O 1
ATOM 2522 N N . LYS A 1 316 ? 9.103 5.260 -25.654 1.00 77.88 316 LYS A N 1
ATOM 2523 C CA . LYS A 1 316 ? 9.401 6.197 -24.540 1.00 77.88 316 LYS A CA 1
ATOM 2524 C C . LYS A 1 316 ? 8.642 7.533 -24.596 1.00 77.88 316 LYS A C 1
ATOM 2526 O O . LYS A 1 316 ? 8.024 7.930 -23.612 1.00 77.88 316 LYS A O 1
ATOM 2531 N N . GLY A 1 317 ? 8.632 8.214 -25.746 1.00 75.81 317 GLY A N 1
ATOM 2532 C CA . GLY A 1 317 ? 7.968 9.520 -25.893 1.00 75.81 317 GLY A CA 1
ATOM 2533 C C . GLY A 1 317 ? 6.439 9.491 -25.732 1.00 75.81 317 GLY A C 1
ATOM 2534 O O . GLY A 1 317 ? 5.844 10.486 -25.331 1.00 75.81 317 GLY A O 1
ATOM 2535 N N . SER A 1 318 ? 5.797 8.349 -25.995 1.00 80.94 318 SER A N 1
ATOM 2536 C CA . SER A 1 318 ? 4.332 8.213 -26.033 1.00 80.94 318 SER A CA 1
ATOM 2537 C C . SER A 1 318 ? 3.694 7.761 -24.713 1.00 80.94 318 SER A C 1
ATOM 2539 O O . SER A 1 318 ? 2.474 7.830 -24.562 1.00 80.94 318 SER A O 1
ATOM 2541 N N . ILE A 1 319 ? 4.491 7.291 -23.746 1.00 89.69 319 ILE A N 1
ATOM 2542 C CA . ILE A 1 319 ? 3.963 6.749 -22.481 1.00 89.69 319 ILE A CA 1
ATOM 2543 C C . ILE A 1 319 ? 3.828 7.816 -21.387 1.00 89.69 319 ILE A C 1
ATOM 2545 O O . ILE A 1 319 ? 3.107 7.612 -20.411 1.00 89.69 319 ILE A O 1
ATOM 2549 N N . SER A 1 320 ? 4.461 8.979 -21.563 1.00 86.56 320 SER A N 1
ATOM 2550 C CA . SER A 1 320 ? 4.451 10.091 -20.602 1.00 86.56 320 SER A CA 1
ATOM 2551 C C . SER A 1 320 ? 3.035 10.601 -20.304 1.00 86.56 320 SER A C 1
ATOM 2553 O O . SER A 1 320 ? 2.681 10.805 -19.141 1.00 86.56 320 SER A O 1
ATOM 2555 N N . SER A 1 321 ? 2.175 10.699 -21.325 1.00 91.56 321 SER A N 1
ATOM 2556 C CA . SER A 1 321 ? 0.787 11.152 -21.175 1.00 91.56 321 SER A CA 1
ATOM 2557 C C . SER A 1 321 ? -0.050 10.241 -20.272 1.00 91.56 321 SER A C 1
ATOM 2559 O O . SER A 1 321 ? -1.028 10.687 -19.676 1.00 91.56 321 SER A O 1
ATOM 2561 N N . LYS A 1 322 ? 0.311 8.954 -20.158 1.00 94.94 322 LYS A N 1
ATOM 2562 C CA . LYS A 1 322 ? -0.355 8.022 -19.235 1.00 94.94 322 LYS A CA 1
ATOM 2563 C C . LYS A 1 322 ? -0.011 8.352 -17.783 1.00 94.94 322 LYS A C 1
ATOM 2565 O O . LYS A 1 322 ? -0.892 8.284 -16.932 1.00 94.94 322 LYS A O 1
ATOM 2570 N N . GLY A 1 323 ? 1.226 8.777 -17.516 1.00 94.12 323 GLY A N 1
ATOM 2571 C CA . GLY A 1 323 ? 1.653 9.273 -16.207 1.00 94.12 323 GLY A CA 1
ATOM 2572 C C . GLY A 1 323 ? 0.892 10.530 -15.771 1.00 94.12 323 GLY A C 1
ATOM 2573 O O . GLY A 1 323 ? 0.433 10.598 -14.634 1.00 94.12 323 GLY A O 1
ATOM 2574 N N . GLU A 1 324 ? 0.656 11.477 -16.684 1.00 94.44 324 GLU A N 1
ATOM 2575 C CA . GLU A 1 324 ? -0.192 12.657 -16.426 1.00 94.44 324 GLU A CA 1
ATOM 2576 C C . GLU A 1 324 ? -1.628 12.250 -16.056 1.00 94.44 324 GLU A C 1
ATOM 2578 O O . GLU A 1 324 ? -2.171 12.671 -15.035 1.00 94.44 324 GLU A O 1
ATOM 2583 N N . LYS A 1 325 ? -2.247 11.356 -16.836 1.00 96.31 325 LYS A N 1
ATOM 2584 C CA . LYS A 1 325 ? -3.594 10.847 -16.525 1.00 96.31 325 LYS A CA 1
ATOM 2585 C C . LYS A 1 325 ? -3.637 10.131 -15.170 1.00 96.31 325 LYS A C 1
ATOM 2587 O O . LYS A 1 325 ? -4.601 10.291 -14.418 1.00 96.31 325 LYS A O 1
ATOM 2592 N N . ALA A 1 326 ? -2.591 9.374 -14.839 1.00 96.06 326 ALA A N 1
ATOM 2593 C CA . ALA A 1 326 ? -2.436 8.715 -13.546 1.00 96.06 326 ALA A CA 1
ATOM 2594 C C . ALA A 1 326 ? -2.373 9.726 -12.390 1.00 96.06 326 ALA A C 1
ATOM 2596 O O . ALA A 1 326 ? -3.068 9.563 -11.384 1.00 96.06 326 ALA A O 1
ATOM 2597 N N . PHE A 1 327 ? -1.608 10.804 -12.563 1.00 96.62 327 PHE A N 1
ATOM 2598 C CA . PHE A 1 327 ? -1.529 11.902 -11.607 1.00 96.62 327 PHE A CA 1
ATOM 2599 C C . PHE A 1 327 ? -2.895 12.545 -11.359 1.00 96.62 327 PHE A C 1
ATOM 2601 O O . PHE A 1 327 ? -3.302 12.691 -10.205 1.00 96.62 327 PHE A O 1
ATOM 2608 N N . GLN A 1 328 ? -3.647 12.860 -12.419 1.00 96.50 328 GLN A N 1
ATOM 2609 C CA . GLN A 1 328 ? -4.985 13.452 -12.290 1.00 96.50 328 GLN A CA 1
ATOM 2610 C C . GLN A 1 328 ? -5.960 12.521 -11.553 1.00 96.50 328 GLN A C 1
ATOM 2612 O O . GLN A 1 328 ? -6.750 12.969 -10.715 1.00 96.50 328 GLN A O 1
ATOM 2617 N N . LEU A 1 329 ? -5.885 11.210 -11.808 1.00 95.31 329 LEU A N 1
ATOM 2618 C CA . LEU A 1 329 ? -6.684 10.217 -11.088 1.00 95.31 329 LEU A CA 1
ATOM 2619 C C . LEU A 1 329 ? -6.346 10.203 -9.590 1.00 95.31 329 LEU A C 1
ATOM 2621 O O . LEU A 1 329 ? -7.253 10.236 -8.752 1.00 95.31 329 LEU A O 1
ATOM 2625 N N . VAL A 1 330 ? -5.056 10.209 -9.251 1.00 95.62 330 VAL A N 1
ATOM 2626 C CA . VAL A 1 330 ? -4.593 10.201 -7.860 1.00 95.62 330 VAL A CA 1
ATOM 2627 C C . VAL A 1 330 ? -4.946 11.487 -7.124 1.00 95.62 330 VAL A C 1
ATOM 2629 O O . VAL A 1 330 ? -5.481 11.422 -6.016 1.00 95.62 330 VAL A O 1
ATOM 2632 N N . LYS A 1 331 ? -4.784 12.639 -7.775 1.00 95.56 331 LYS A N 1
ATOM 2633 C CA . LYS A 1 331 ? -5.221 13.946 -7.272 1.00 95.56 331 LYS A CA 1
ATOM 2634 C C . LYS A 1 331 ? -6.705 13.964 -6.901 1.00 95.56 331 LYS A C 1
ATOM 2636 O O . LYS A 1 331 ? -7.074 14.467 -5.845 1.00 95.56 331 LYS A O 1
ATOM 2641 N N . LYS A 1 332 ? -7.560 13.380 -7.745 1.00 94.81 332 LYS A N 1
ATOM 2642 C CA . LYS A 1 332 ? -9.017 13.389 -7.552 1.00 94.81 332 LYS A CA 1
ATOM 2643 C C . LYS A 1 332 ? -9.502 12.413 -6.476 1.00 94.81 332 LYS A C 1
ATOM 2645 O O . LYS A 1 332 ? -10.532 12.662 -5.852 1.00 94.81 332 LYS A O 1
ATOM 2650 N N . GLN A 1 333 ? -8.829 11.275 -6.300 1.00 93.44 333 GLN A N 1
ATOM 2651 C CA . GLN A 1 333 ? -9.378 10.161 -5.512 1.00 93.44 333 GLN A CA 1
ATOM 2652 C C . GLN A 1 333 ? -8.586 9.801 -4.250 1.00 93.44 333 GLN A C 1
ATOM 2654 O O . GLN A 1 333 ? -9.190 9.287 -3.303 1.00 93.44 333 GLN A O 1
ATOM 2659 N N . PHE A 1 334 ? -7.276 10.058 -4.237 1.00 94.88 334 PHE A N 1
ATOM 2660 C CA . PHE A 1 334 ? -6.330 9.558 -3.229 1.00 94.88 334 PHE A CA 1
ATOM 2661 C C . PHE A 1 334 ? -5.529 10.674 -2.538 1.00 94.88 334 PHE A C 1
ATOM 2663 O O . PHE A 1 334 ? -4.719 10.391 -1.653 1.00 94.88 334 PHE A O 1
ATOM 2670 N N . ALA A 1 335 ? -5.749 11.936 -2.913 1.00 95.56 335 ALA A N 1
ATOM 2671 C CA . ALA A 1 335 ? -5.157 13.073 -2.225 1.00 95.56 335 ALA A CA 1
ATOM 2672 C C . ALA A 1 335 ? -5.540 13.103 -0.734 1.00 95.56 335 ALA A C 1
ATOM 2674 O O . ALA A 1 335 ? -6.609 12.632 -0.329 1.00 95.56 335 ALA A O 1
ATOM 2675 N N . PHE A 1 336 ? -4.640 13.626 0.097 1.00 94.00 336 PHE A N 1
ATOM 2676 C CA . PHE A 1 336 ? -4.771 13.594 1.549 1.00 94.00 336 PHE A CA 1
ATOM 2677 C C . PHE A 1 336 ? -6.013 14.333 2.050 1.00 94.00 336 PHE A C 1
ATOM 2679 O O . PHE A 1 336 ? -6.688 13.832 2.938 1.00 94.00 336 PHE A O 1
ATOM 2686 N N . ASP A 1 337 ? -6.362 15.468 1.452 1.00 94.88 337 ASP A N 1
ATOM 2687 C CA . ASP A 1 337 ? -7.568 16.240 1.769 1.00 94.88 337 ASP A CA 1
ATOM 2688 C C . ASP A 1 337 ? -8.860 15.466 1.446 1.00 94.88 337 ASP A C 1
ATOM 2690 O O . ASP A 1 337 ? -9.832 15.508 2.202 1.00 94.88 337 ASP A O 1
ATOM 2694 N N . ILE A 1 338 ? -8.852 14.662 0.377 1.00 95.88 338 ILE A N 1
ATOM 2695 C CA . ILE A 1 338 ? -9.964 13.760 0.045 1.00 95.88 338 ILE A CA 1
ATOM 2696 C C . ILE A 1 338 ? -10.071 12.626 1.070 1.00 95.88 338 ILE A C 1
ATOM 2698 O O . ILE A 1 338 ? -11.176 12.272 1.492 1.00 95.88 338 ILE A O 1
ATOM 2702 N N . PHE A 1 339 ? -8.938 12.048 1.476 1.00 95.56 339 PHE A N 1
ATOM 2703 C CA . PHE A 1 339 ? -8.890 11.045 2.541 1.00 95.56 339 PHE A CA 1
ATOM 2704 C C . PHE A 1 339 ? -9.382 11.616 3.875 1.00 95.56 339 PHE A C 1
ATOM 2706 O O . PHE A 1 339 ? -10.226 10.996 4.521 1.00 95.56 339 PHE A O 1
ATOM 2713 N N . GLU A 1 340 ? -8.896 12.799 4.254 1.00 95.38 340 GLU A N 1
ATOM 2714 C CA . GLU A 1 340 ? -9.247 13.500 5.487 1.00 95.38 340 GLU A CA 1
ATOM 2715 C C . GLU A 1 340 ? -10.750 13.771 5.556 1.00 95.38 340 GLU A C 1
ATOM 2717 O O . GLU A 1 340 ? -11.385 13.456 6.563 1.00 95.38 340 GLU A O 1
ATOM 2722 N N . LYS A 1 341 ? -11.352 14.262 4.469 1.00 95.62 341 LYS A N 1
ATOM 2723 C CA . LYS A 1 341 ? -12.805 14.435 4.399 1.00 95.62 341 LYS A CA 1
ATOM 2724 C C . LYS A 1 341 ? -13.539 13.106 4.606 1.00 95.62 341 LYS A C 1
ATOM 2726 O O . LYS A 1 341 ? -14.372 12.987 5.498 1.00 95.62 341 LYS A O 1
ATOM 2731 N N . LYS A 1 342 ? -13.186 12.072 3.833 1.00 96.50 342 LYS A N 1
ATOM 2732 C CA . LYS A 1 342 ? -13.872 10.767 3.876 1.00 96.50 342 LYS A CA 1
ATOM 2733 C C . LYS A 1 342 ? -13.761 10.062 5.226 1.00 96.50 342 LYS A C 1
ATOM 2735 O O . LYS A 1 342 ? -14.699 9.369 5.615 1.00 96.50 342 LYS A O 1
ATOM 2740 N N . ILE A 1 343 ? -12.621 10.169 5.913 1.00 96.38 343 ILE A N 1
ATOM 2741 C CA . ILE A 1 343 ? -12.462 9.538 7.225 1.00 96.38 343 ILE A CA 1
ATOM 2742 C C . ILE A 1 343 ? -13.260 10.281 8.299 1.00 96.38 343 ILE A C 1
ATOM 2744 O O . ILE A 1 343 ? -13.900 9.621 9.111 1.00 96.38 343 ILE A O 1
ATOM 2748 N N . ASN A 1 344 ? -13.309 11.615 8.265 1.00 95.88 344 ASN A N 1
ATOM 2749 C CA . ASN A 1 344 ? -14.158 12.382 9.178 1.00 95.88 344 ASN A CA 1
ATOM 2750 C C . ASN A 1 344 ? -15.650 12.067 8.944 1.00 95.88 344 ASN A C 1
ATOM 2752 O O . ASN A 1 344 ? -16.343 11.698 9.890 1.00 95.88 344 ASN A O 1
ATOM 2756 N N . ASP A 1 345 ? -16.112 12.059 7.686 1.00 95.62 345 ASP A N 1
ATOM 2757 C CA . ASP A 1 345 ? -17.492 11.686 7.316 1.00 95.62 345 ASP A CA 1
ATOM 2758 C C . ASP A 1 345 ? -17.863 10.251 7.747 1.00 95.62 345 ASP A C 1
ATOM 2760 O O . ASP A 1 345 ? -19.032 9.920 7.969 1.00 95.62 345 ASP A O 1
ATOM 2764 N N . LEU A 1 346 ? -16.878 9.347 7.800 1.00 95.69 346 LEU A N 1
ATOM 2765 C CA . LEU A 1 346 ? -17.079 7.981 8.274 1.00 95.69 346 LEU A CA 1
ATOM 2766 C C . LEU A 1 346 ? -17.247 7.945 9.795 1.00 95.69 346 LEU A C 1
ATOM 2768 O O . LEU A 1 346 ? -18.143 7.259 10.281 1.00 95.69 346 LEU A O 1
ATOM 2772 N N . PHE A 1 347 ? -16.387 8.647 10.532 1.00 95.50 347 PHE A N 1
ATOM 2773 C CA . PHE A 1 347 ? -16.362 8.596 11.994 1.00 95.50 347 PHE A CA 1
ATOM 2774 C C . PHE A 1 347 ? -17.529 9.356 12.633 1.00 95.50 347 PHE A C 1
ATOM 2776 O O . PHE A 1 347 ? -18.023 8.897 13.657 1.00 95.50 347 PHE A O 1
ATOM 2783 N N . GLN A 1 348 ? -18.064 10.393 11.979 1.00 92.06 348 GLN A N 1
ATOM 2784 C CA . GLN A 1 348 ? -19.314 11.061 12.380 1.00 92.06 348 GLN A CA 1
ATOM 2785 C C . GLN A 1 348 ? -20.523 10.115 12.471 1.00 92.06 348 GLN A C 1
ATOM 2787 O O . GLN A 1 348 ? -21.479 10.393 13.176 1.00 92.06 348 GLN A O 1
ATOM 2792 N N . ARG A 1 349 ? -20.498 8.967 11.781 1.00 91.00 349 ARG A N 1
ATOM 2793 C CA . ARG A 1 349 ? -21.584 7.966 11.842 1.00 91.00 349 ARG A CA 1
ATOM 2794 C C . ARG A 1 349 ? -21.571 7.131 13.123 1.00 91.00 349 ARG A C 1
ATOM 2796 O O . ARG A 1 349 ? -22.454 6.294 13.303 1.00 91.00 349 ARG A O 1
ATOM 2803 N N . PHE A 1 350 ? -20.522 7.274 13.928 1.00 87.94 350 PHE A N 1
ATOM 2804 C CA . PHE A 1 350 ? -20.318 6.543 15.176 1.00 87.94 350 PHE A CA 1
ATOM 2805 C C . PHE A 1 350 ? -20.323 7.459 16.406 1.00 87.94 350 PHE A C 1
ATOM 2807 O O . PHE A 1 350 ? -20.159 6.938 17.509 1.00 87.94 350 PHE A O 1
ATOM 2814 N N . GLU A 1 351 ? -20.494 8.770 16.200 1.00 82.88 351 GLU A N 1
ATOM 2815 C CA . GLU A 1 351 ? -20.898 9.730 17.236 1.00 82.88 351 GLU A CA 1
ATOM 2816 C C . GLU A 1 351 ? -22.357 9.485 17.625 1.00 82.88 351 GLU A C 1
ATOM 2818 O O . GLU A 1 351 ? -22.642 9.564 18.842 1.00 82.88 351 GLU A O 1
#